Protein 6T2T (pdb70)

B-factor: mean 14.63, std 7.05, range [6.6, 61.46]

GO terms:
  GO:0004769 steroid Delta-isomerase activity (F, IDA)
  GO:0004364 glutathione transferase activity (F, IDA)
  GO:0006749 glutathione metabolic process (P, IDA)
  GO:0042632 cholesterol homeostasis (P, IMP)
  GO:0045456 ecdysteroid biosynthetic process (P, IMP)

Radius of gyration: 17.05 Å; Cα contacts (8 Å, |Δi|>4): 376; chains: 1; bounding box: 44×36×49 Å

Structure (mmCIF, N/CA/C/O backbone):
data_6T2T
#
_entry.id   6T2T
#
_cell.length_a   76.201
_cell.length_b   76.201
_cell.length_c   100.650
_cell.angle_alpha   90.000
_cell.angle_beta   90.000
_cell.angle_gamma   90.000
#
_symmetry.space_group_name_H-M   'P 42 21 2'
#
loop_
_entity.id
_entity.type
_entity.pdbx_description
1 polymer 'Glutathione S-transferase E14'
2 non-polymer GLUTATHIONE
3 non-polymer (4S)-2-METHYL-2,4-PENTANEDIOL
4 water water
#
loop_
_atom_site.group_PDB
_atom_site.id
_atom_site.type_symbol
_atom_site.label_atom_id
_atom_site.label_alt_id
_atom_site.label_comp_id
_atom_site.label_asym_id
_atom_site.label_entity_id
_atom_site.label_seq_id
_atom_site.pdbx_PDB_ins_code
_atom_site.Cartn_x
_atom_site.Cartn_y
_atom_site.Cartn_z
_atom_site.occupancy
_atom_site.B_iso_or_equiv
_atom_site.auth_seq_id
_atom_site.auth_comp_id
_atom_site.auth_asym_id
_atom_site.auth_atom_id
_atom_site.pdbx_PDB_model_num
ATOM 1 N N . PRO A 1 4 ? -20.650 7.098 6.364 1.00 29.63 4 PRO A N 1
ATOM 2 C CA . PRO A 1 4 ? -21.032 8.146 7.337 1.00 25.53 4 PRO A CA 1
ATOM 3 C C . PRO A 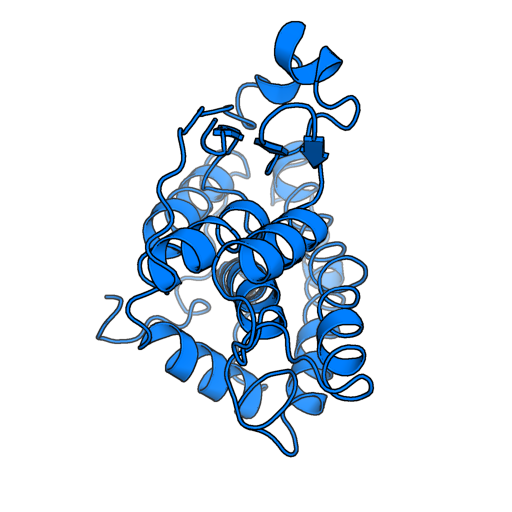1 4 ? -19.799 8.695 8.061 1.00 21.90 4 PRO A C 1
ATOM 4 O O . PRO A 1 4 ? -18.769 8.019 8.142 1.00 21.50 4 PRO A O 1
ATOM 8 N N . LYS A 1 5 ? -19.894 9.910 8.566 1.00 18.72 5 LYS A N 1
ATOM 9 C CA . LYS A 1 5 ? -18.680 10.541 9.129 1.00 17.70 5 LYS A CA 1
ATOM 10 C C . LYS A 1 5 ? -18.424 9.945 10.509 1.00 14.40 5 LYS A C 1
ATOM 11 O O . LYS A 1 5 ? -19.274 9.330 11.161 1.00 14.20 5 LYS A O 1
ATOM 17 N N . PRO A 1 6 ? -17.153 10.028 10.933 1.00 13.24 6 PRO A N 1
ATOM 18 C CA . PRO A 1 6 ? -16.786 9.426 12.214 1.00 12.67 6 PRO A CA 1
ATOM 19 C C . PRO A 1 6 ? -17.486 10.095 13.402 1.00 11.36 6 PRO A C 1
ATOM 20 O O . PRO A 1 6 ? -17.825 11.285 13.327 1.00 12.52 6 PRO A O 1
ATOM 24 N N . ILE A 1 7 ? -17.662 9.321 14.444 1.00 10.29 7 ILE A N 1
ATOM 25 C CA . ILE A 1 7 ? -18.230 9.756 15.749 1.00 10.13 7 ILE A CA 1
ATOM 26 C C . ILE A 1 7 ? -17.161 9.533 16.809 1.00 9.91 7 ILE A C 1
ATOM 27 O O . ILE A 1 7 ? -16.752 8.362 17.005 1.00 10.14 7 ILE A O 1
ATOM 32 N N . LEU A 1 8 ? -16.751 10.593 17.483 1.00 9.27 8 LEU A N 1
ATOM 33 C CA . LEU A 1 8 ? -15.760 10.486 18.576 1.00 8.99 8 LEU A CA 1
ATOM 34 C C . LEU A 1 8 ? -16.450 10.606 19.912 1.00 8.78 8 LEU A C 1
ATOM 35 O O . LEU A 1 8 ? -17.105 11.642 20.206 1.00 9.27 8 LEU A O 1
ATOM 40 N N . TYR A 1 9 ? -16.312 9.597 20.765 1.00 8.35 9 TYR A N 1
ATOM 41 C CA . TYR A 1 9 ? -16.726 9.577 22.160 1.00 8.82 9 TYR A CA 1
ATOM 42 C C . TYR A 1 9 ? -15.539 9.966 23.012 1.00 8.95 9 TYR A C 1
ATOM 43 O O . TYR A 1 9 ? -14.476 9.342 22.899 1.00 8.96 9 TYR A O 1
ATOM 52 N N A TYR A 1 10 ? -15.686 10.976 23.864 0.75 8.20 10 TYR A N 1
ATOM 53 N N B TYR A 1 10 ? -15.709 10.976 23.853 0.25 8.63 10 TYR A N 1
ATOM 54 C CA A TYR A 1 10 ? -14.513 11.667 24.435 0.75 8.62 10 TYR A CA 1
ATOM 55 C CA B TYR A 1 10 ? -14.522 11.485 24.564 0.25 8.83 10 TYR A CA 1
ATOM 56 C C A TYR A 1 10 ? -14.849 12.270 25.800 0.75 8.50 10 TYR A C 1
ATOM 57 C C B TYR A 1 10 ? -14.838 12.323 25.785 0.25 9.17 10 TYR A C 1
ATOM 58 O O A TYR A 1 10 ? -16.010 12.614 26.100 0.75 7.65 10 TYR A O 1
ATOM 59 O O B TYR A 1 10 ? -15.995 12.672 26.048 0.25 11.29 10 TYR A O 1
ATOM 76 N N . ASP A 1 11 ? -13.784 12.518 26.566 1.00 8.37 11 ASP A N 1
ATOM 77 C CA . ASP A 1 11 ? -13.731 13.460 27.696 1.00 8.50 11 ASP A CA 1
ATOM 78 C C . ASP A 1 11 ? -12.430 14.213 27.480 1.00 8.70 11 ASP A C 1
ATOM 79 O O . ASP A 1 11 ? -11.389 13.577 27.455 1.00 8.79 11 ASP A O 1
ATOM 84 N N . GLU A 1 12 ? -12.475 15.515 27.242 1.00 8.63 12 GLU A N 1
ATOM 85 C CA . GLU A 1 12 ? -11.263 16.262 26.856 1.00 8.71 12 GLU A CA 1
ATOM 86 C C . GLU A 1 12 ? -10.224 16.286 27.972 1.00 8.99 12 GLU A C 1
ATOM 87 O O . GLU A 1 12 ? -9.059 16.664 27.694 1.00 9.07 12 GLU A O 1
ATOM 93 N N . ARG A 1 13 ? -10.567 15.916 29.190 1.00 8.57 13 ARG A N 1
ATOM 94 C CA . ARG A 1 13 ? -9.525 15.821 30.221 1.00 8.43 13 ARG A CA 1
ATOM 95 C C . ARG A 1 13 ? -8.505 14.731 29.903 1.00 8.92 13 ARG A C 1
ATOM 96 O O . ARG A 1 13 ? -7.379 14.804 30.395 1.00 9.02 13 ARG A O 1
ATOM 104 N N . SER A 1 14 ? -8.898 13.716 29.157 1.00 7.83 14 SER A N 1
ATOM 105 C CA . SER A 1 14 ? -8.012 12.586 28.836 1.00 8.01 14 SER A CA 1
ATOM 106 C C . SER A 1 14 ? -6.921 12.968 27.845 1.00 8.30 14 SER A C 1
ATOM 107 O O . SER A 1 14 ? -7.241 13.482 26.765 1.00 8.69 14 SER A O 1
ATOM 110 N N . PRO A 1 15 ? -5.635 12.703 28.149 1.00 7.85 15 PRO A N 1
ATOM 111 C CA . PRO A 1 15 ? -4.610 13.022 27.161 1.00 8.50 15 PRO A CA 1
ATOM 112 C C . PRO A 1 15 ? -4.749 12.277 25.840 1.00 7.38 15 PRO A C 1
ATOM 113 O O . PRO A 1 15 ? -4.666 12.933 24.799 1.00 7.22 15 PRO A O 1
ATOM 117 N N . PRO A 1 16 ? -5.004 10.958 25.788 1.00 7.48 16 PRO A N 1
ATOM 118 C CA . PRO A 1 16 ? -5.171 10.329 24.473 1.00 8.04 16 PRO A CA 1
ATOM 119 C C . PRO A 1 16 ? -6.359 10.909 23.707 1.00 7.43 16 PRO A C 1
ATOM 120 O O . PRO A 1 16 ? -6.356 10.927 22.479 1.00 7.81 16 PRO A O 1
ATOM 124 N N . VAL A 1 17 ? -7.420 11.314 24.403 1.00 7.94 17 VAL A N 1
ATOM 125 C CA . VAL A 1 17 ? -8.496 12.051 23.701 1.00 7.81 17 VAL A CA 1
ATOM 126 C C . VAL A 1 17 ? -7.941 13.316 23.055 1.00 7.46 17 VAL A C 1
ATOM 127 O O . VAL A 1 17 ? -8.214 13.582 21.860 1.00 8.09 17 VAL A O 1
ATOM 131 N N . ARG A 1 18 ? -7.202 14.114 23.813 1.00 7.45 18 ARG A N 1
ATOM 132 C CA . ARG A 1 18 ? -6.632 15.367 23.289 1.00 7.77 18 ARG A CA 1
ATOM 133 C C . ARG A 1 18 ? -5.736 15.078 22.081 1.00 8.01 18 ARG A C 1
ATOM 134 O O . ARG A 1 18 ? -5.695 15.919 21.194 1.00 8.17 18 ARG A O 1
ATOM 142 N N A SER A 1 19 ? -5.037 13.949 22.019 0.75 7.66 19 SER A N 1
ATOM 143 N N B SER A 1 19 ? -5.024 13.949 22.025 0.25 8.60 19 SER A N 1
ATOM 144 C CA A SER A 1 19 ? -4.205 13.658 20.833 0.75 7.73 19 SER A CA 1
ATOM 145 C CA B SER A 1 19 ? -4.177 13.623 20.848 0.25 9.11 19 SER A CA 1
ATOM 146 C C A SER A 1 19 ? -5.129 13.581 19.614 0.75 7.75 19 SER A C 1
ATOM 147 C C B SER A 1 19 ? -5.083 13.535 19.614 0.25 8.61 19 SER A C 1
ATOM 148 O O A SER A 1 19 ? -4.770 14.070 18.510 0.75 8.03 19 SER A O 1
ATOM 149 O O B SER A 1 19 ? -4.704 14.069 18.541 0.25 8.65 19 SER A O 1
ATOM 154 N N . CYS A 1 20 ? -6.235 12.884 19.760 1.00 8.00 20 CYS A N 1
ATOM 155 C CA . CYS A 1 20 ? -7.204 12.777 18.662 1.00 7.99 20 CYS A CA 1
ATOM 156 C C . CYS A 1 20 ? -7.818 14.147 18.327 1.00 8.49 20 CYS A C 1
ATOM 157 O O . CYS A 1 20 ? -7.966 14.427 17.117 1.00 8.83 20 CYS A O 1
ATOM 160 N N . LEU A 1 21 ? -8.188 14.956 19.316 1.00 8.19 21 LEU A N 1
ATOM 161 C CA . LEU A 1 21 ? -8.703 16.315 19.025 1.00 8.62 21 LEU A CA 1
ATOM 162 C C . LEU A 1 21 ? -7.646 17.078 18.259 1.00 8.62 21 LEU A C 1
ATOM 163 O O . LEU A 1 21 ? -8.016 17.862 17.325 1.00 9.80 21 LEU A O 1
ATOM 168 N N . MET A 1 22 ? -6.374 16.972 18.622 1.00 8.97 22 MET A N 1
ATOM 169 C CA . MET A 1 22 ? -5.321 17.703 17.877 1.00 9.01 22 MET A CA 1
ATOM 170 C C . MET A 1 22 ? -5.264 17.222 16.437 1.00 9.08 22 MET A C 1
ATOM 171 O O . MET A 1 22 ? -5.134 18.093 15.532 1.00 9.83 22 MET A O 1
ATOM 176 N N . LEU A 1 23 ? -5.342 15.928 16.176 1.00 9.27 23 LEU A N 1
ATOM 177 C CA . LEU A 1 23 ? -5.301 15.447 14.783 1.00 9.55 23 LEU A CA 1
ATOM 178 C C . LEU A 1 23 ? -6.509 15.942 14.006 1.00 10.14 23 LEU A C 1
ATOM 179 O O . LEU A 1 23 ? -6.365 16.322 12.836 1.00 11.37 23 LEU A O 1
ATOM 184 N N . ILE A 1 24 ? -7.670 15.854 14.616 1.00 9.60 24 ILE A N 1
ATOM 185 C CA . ILE A 1 24 ? -8.930 16.317 13.965 1.00 9.93 24 ILE A CA 1
ATOM 186 C C . ILE A 1 24 ? -8.788 17.797 13.589 1.00 10.91 24 ILE A C 1
ATOM 187 O O . ILE A 1 24 ? -9.207 18.175 12.476 1.00 11.63 24 ILE A O 1
ATOM 192 N N . LYS A 1 25 ? -8.246 18.626 14.455 1.00 10.50 25 LYS A N 1
ATOM 193 C CA . LYS A 1 25 ? -8.062 20.051 14.125 1.00 11.30 25 LYS A CA 1
ATOM 194 C C . LYS A 1 25 ? -7.025 20.161 13.034 1.00 12.31 25 LYS A C 1
ATOM 195 O O . LYS A 1 25 ? -7.229 20.910 12.037 1.00 13.67 25 LYS A O 1
ATOM 201 N N . LEU A 1 26 ? -5.886 19.507 13.157 1.00 11.55 26 LEU A N 1
ATOM 202 C CA . LEU A 1 26 ? -4.773 19.638 12.184 1.00 11.54 26 LEU A CA 1
ATOM 203 C C . LEU A 1 26 ? -5.245 19.278 10.783 1.00 12.39 26 LEU A C 1
ATOM 204 O O . LEU A 1 26 ? -4.829 20.007 9.816 1.00 14.64 26 LEU A O 1
ATOM 209 N N . LEU A 1 27 ? -6.017 18.223 10.612 1.00 11.86 27 LEU A N 1
ATOM 210 C CA . LEU A 1 27 ? -6.453 17.723 9.300 1.00 12.33 27 LEU A CA 1
ATOM 211 C C . LEU A 1 27 ? -7.837 18.283 8.938 1.00 13.12 27 LEU A C 1
ATOM 212 O O . LEU A 1 27 ? -8.352 17.901 7.880 1.00 14.45 27 LEU A O 1
ATOM 217 N N . ASP A 1 28 ? -8.431 19.108 9.772 1.00 13.12 28 ASP A N 1
ATOM 218 C CA . ASP A 1 28 ? -9.760 19.711 9.539 1.00 14.39 28 ASP A CA 1
ATOM 219 C C . ASP A 1 28 ? -10.756 18.606 9.227 1.00 14.45 28 ASP A C 1
ATOM 220 O O . ASP A 1 28 ? -11.550 18.681 8.251 1.00 16.31 28 ASP A O 1
ATOM 225 N N . ILE A 1 29 ? -10.794 17.563 10.050 1.00 12.90 29 ILE A N 1
ATOM 226 C CA . ILE A 1 29 ? -11.704 16.416 9.825 1.00 13.08 29 ILE A CA 1
ATOM 227 C C . ILE A 1 29 ? -13.081 16.744 10.402 1.00 13.18 29 ILE A C 1
ATOM 228 O O . ILE A 1 29 ? -13.151 17.254 11.527 1.00 13.40 29 ILE A O 1
ATOM 233 N N . ASP A 1 30 ? -14.128 16.421 9.678 1.00 13.31 30 ASP A N 1
ATOM 234 C CA . ASP A 1 30 ? -15.525 16.597 10.114 1.00 14.09 30 ASP A CA 1
ATOM 235 C C . ASP A 1 30 ? -15.948 15.351 10.881 1.00 13.21 30 ASP A C 1
ATOM 236 O O . ASP A 1 30 ? -16.092 14.287 10.310 1.00 13.92 30 ASP A O 1
ATOM 241 N N A VAL A 1 31 ? -16.037 15.482 12.197 0.50 12.86 31 VAL A N 1
ATOM 242 N N B VAL A 1 31 ? -16.092 15.496 12.207 0.50 13.36 31 VAL A N 1
ATOM 243 C CA A VAL A 1 31 ? -16.494 14.350 13.033 0.50 12.71 31 VAL A CA 1
ATOM 244 C CA B VAL A 1 31 ? -16.339 14.377 13.165 0.50 13.46 31 VAL A CA 1
ATOM 245 C C A VAL A 1 31 ? -17.708 14.820 13.826 0.50 12.27 31 VAL A C 1
ATOM 246 C C B VAL A 1 31 ? -17.496 14.740 14.105 0.50 13.15 31 VAL A C 1
ATOM 247 O O A VAL A 1 31 ? -17.923 16.029 13.972 0.50 12.19 31 VAL A O 1
ATOM 248 O O B VAL A 1 31 ? -17.388 15.799 14.775 0.50 13.93 31 VAL A O 1
ATOM 255 N N . GLU A 1 32 ? -18.484 13.852 14.243 1.00 11.49 32 GLU A N 1
ATOM 256 C CA . GLU A 1 32 ? -19.514 14.037 15.291 1.00 11.80 32 GLU A CA 1
ATOM 257 C C . GLU A 1 32 ? -18.860 13.869 16.656 1.00 11.20 32 GLU A C 1
ATOM 258 O O . GLU A 1 32 ? -17.853 13.117 16.767 1.00 12.40 32 GLU A O 1
ATOM 264 N N . LEU A 1 33 ? -19.433 14.429 17.695 1.00 10.85 33 LEU A N 1
ATOM 265 C CA . LEU A 1 33 ? -18.882 14.392 19.045 1.00 10.62 33 LEU A CA 1
ATOM 266 C C . LEU A 1 33 ? -19.900 13.881 20.039 1.00 11.30 33 LEU A C 1
ATOM 267 O O . LEU A 1 33 ? -21.094 14.234 19.946 1.00 11.67 33 LEU A O 1
ATOM 272 N N . ARG A 1 34 ? -19.452 13.096 21.000 1.00 9.58 34 ARG A N 1
ATOM 273 C CA . ARG A 1 34 ? -20.263 12.630 22.123 1.00 9.47 34 ARG A CA 1
ATOM 274 C C . ARG A 1 34 ? -19.450 12.755 23.392 1.00 9.80 34 ARG A C 1
ATOM 275 O O . ARG A 1 34 ? -18.358 12.133 23.466 1.00 10.91 34 ARG A O 1
ATOM 283 N N . PHE A 1 35 ? -19.931 13.474 24.392 1.00 8.98 35 PHE A N 1
ATOM 284 C CA . PHE A 1 35 ? -19.220 13.683 25.657 1.00 9.47 35 PHE A CA 1
ATOM 285 C C . PHE A 1 35 ? -19.594 12.607 26.643 1.00 9.02 35 PHE A C 1
ATOM 286 O O . PHE A 1 35 ? -20.782 12.428 26.964 1.00 10.56 35 PHE A O 1
ATOM 294 N N . VAL A 1 36 ? -18.601 11.815 27.075 1.00 9.79 36 VAL A N 1
ATOM 295 C CA . VAL A 1 36 ? -18.733 10.756 28.099 1.00 9.45 36 VAL A CA 1
ATOM 296 C C . VAL A 1 36 ? -17.950 11.265 29.308 1.00 9.72 36 VAL A C 1
ATOM 297 O O . VAL A 1 36 ? -16.721 11.308 29.271 1.00 10.35 36 VAL A O 1
ATOM 301 N N . ASN A 1 37 ? -18.625 11.665 30.393 1.00 9.71 37 ASN A N 1
ATOM 302 C CA . ASN A 1 37 ? -17.975 12.297 31.555 1.00 9.68 37 ASN A CA 1
ATOM 303 C C . ASN A 1 37 ? -17.383 11.195 32.438 1.00 10.07 37 ASN A C 1
ATOM 304 O O . ASN A 1 37 ? -18.149 10.506 33.173 1.00 10.83 37 ASN A O 1
ATOM 309 N N . LEU A 1 38 ? -16.073 10.982 32.370 1.00 10.13 38 LEU A N 1
ATOM 310 C CA . LEU A 1 38 ? -15.414 9.891 33.121 1.00 11.18 38 LEU A CA 1
ATOM 311 C C . LEU A 1 38 ? -15.501 10.115 34.622 1.00 12.33 38 LEU A C 1
ATOM 312 O O . LEU A 1 38 ? -15.514 9.110 35.351 1.00 14.06 38 LEU A O 1
ATOM 317 N N . PHE A 1 39 ? -15.460 11.354 35.067 1.00 12.71 39 PHE A N 1
ATOM 318 C CA . PHE A 1 39 ? -15.468 11.623 36.531 1.00 14.48 39 PHE A CA 1
ATOM 319 C C . PHE A 1 39 ? -16.886 11.431 37.069 1.00 15.64 39 PHE A C 1
ATOM 320 O O . PHE A 1 39 ? -16.998 11.412 38.315 1.00 20.75 39 PHE A O 1
ATOM 328 N N . LYS A 1 40 ? -17.897 11.205 36.239 1.00 13.96 40 LYS A N 1
ATOM 329 C CA A LYS A 1 40 ? -19.257 10.817 36.705 0.50 14.97 40 LYS A CA 1
ATOM 330 C CA B LYS A 1 40 ? -19.255 10.816 36.706 0.50 15.19 40 LYS A CA 1
ATOM 331 C C . LYS A 1 40 ? -19.570 9.373 36.325 1.00 15.03 40 LYS A C 1
ATOM 332 O O . LYS A 1 40 ? -20.728 8.977 36.426 1.00 16.63 40 LYS A O 1
ATOM 343 N N . GLY A 1 41 ? -18.584 8.597 35.872 1.00 13.27 41 GLY A N 1
ATOM 344 C CA . GLY A 1 41 ? -18.829 7.174 35.633 1.00 13.68 41 GLY A CA 1
ATOM 345 C C . GLY A 1 41 ? -19.653 6.902 34.395 1.00 12.30 41 GLY A C 1
ATOM 346 O O . GLY A 1 41 ? -20.179 5.824 34.247 1.00 13.19 41 GLY A O 1
ATOM 347 N N . GLU A 1 42 ? -19.749 7.840 33.446 1.00 11.84 42 GLU A N 1
ATOM 348 C CA . GLU A 1 42 ? -20.621 7.685 32.267 1.00 11.38 42 GLU A CA 1
ATOM 349 C C . GLU A 1 42 ? -20.067 6.671 31.266 1.00 11.08 42 GLU A C 1
ATOM 350 O O . GLU A 1 42 ? -20.793 6.216 30.360 1.00 12.50 42 GLU A O 1
ATOM 356 N N . GLN A 1 43 ? -18.801 6.298 31.442 1.00 11.11 43 GLN A N 1
ATOM 357 C CA . GLN A 1 43 ? -18.195 5.235 30.595 1.00 10.95 43 GLN A CA 1
ATOM 358 C C . GLN A 1 43 ? -18.789 3.860 30.934 1.00 11.85 43 GLN A C 1
ATOM 359 O O . GLN A 1 43 ? -18.534 2.913 30.167 1.00 12.95 43 GLN A O 1
ATOM 365 N N . PHE A 1 44 ? -19.547 3.749 32.030 1.00 12.70 44 PHE A N 1
ATOM 366 C CA . PHE A 1 44 ? -20.228 2.490 32.430 1.00 14.79 44 P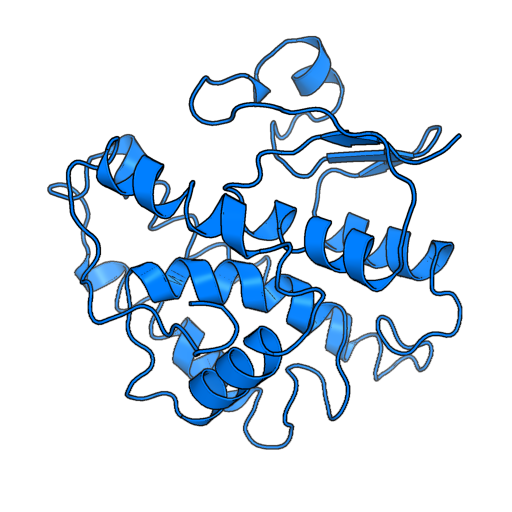HE A CA 1
ATOM 367 C C . PHE A 1 44 ? -21.680 2.502 31.960 1.00 16.49 44 PHE A C 1
ATOM 368 O O . PHE A 1 44 ? -22.376 1.482 32.240 1.00 19.85 44 PHE A O 1
ATOM 376 N N . GLN A 1 45 ? -22.161 3.557 31.311 1.00 17.08 45 GLN A N 1
ATOM 377 C CA . GLN A 1 45 ? -23.560 3.608 30.786 1.00 19.31 45 GLN A CA 1
ATOM 378 C C . GLN A 1 45 ? -23.724 2.417 29.843 1.00 21.02 45 GLN A C 1
ATOM 379 O O . GLN A 1 45 ? -22.791 2.100 29.082 1.00 18.39 45 GLN A O 1
ATOM 385 N N . LYS A 1 46 ? -24.862 1.729 29.877 1.00 21.25 46 LYS A N 1
ATOM 386 C CA . LYS A 1 46 ? -24.979 0.409 29.204 1.00 22.31 46 LYS A CA 1
ATOM 387 C C . LYS A 1 46 ? -24.650 0.482 27.709 1.00 17.36 46 LYS A C 1
ATOM 388 O O . LYS A 1 46 ? -24.021 -0.462 27.202 1.00 17.91 46 LYS A O 1
ATOM 394 N N . ASP A 1 47 ? -25.089 1.498 26.966 1.00 16.97 47 ASP A N 1
ATOM 395 C CA . ASP A 1 47 ? -24.845 1.581 25.517 1.00 16.85 47 ASP A CA 1
ATOM 396 C C . ASP A 1 47 ? -23.336 1.812 25.271 1.00 16.34 47 ASP A C 1
ATOM 397 O O . ASP A 1 47 ? -22.801 1.229 24.359 1.00 15.80 47 ASP A O 1
ATOM 402 N N . PHE A 1 48 ? -22.687 2.631 26.087 1.00 15.85 48 PHE A N 1
ATOM 403 C CA . PHE A 1 48 ? -21.250 2.901 25.831 1.00 14.68 48 PHE A CA 1
ATOM 404 C C . PHE A 1 48 ? -20.439 1.639 26.160 1.00 14.46 48 PHE A C 1
ATOM 405 O O . PHE A 1 48 ? -19.551 1.282 25.409 1.00 14.47 48 PHE A O 1
ATOM 413 N N . LEU A 1 49 ? -20.797 0.978 27.233 1.00 15.21 49 LEU A N 1
ATOM 414 C CA . LEU A 1 49 ? -20.086 -0.250 27.650 1.00 15.89 49 LEU A CA 1
ATOM 415 C C . LEU A 1 49 ? -20.291 -1.349 26.616 1.00 16.49 49 LEU A C 1
ATOM 416 O O . LEU A 1 49 ? -19.361 -2.125 26.357 1.00 16.94 49 LEU A O 1
ATOM 421 N N . ALA A 1 50 ? -21.462 -1.4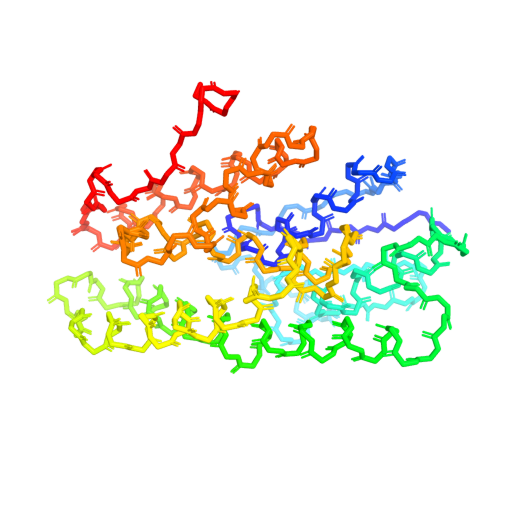33 25.976 1.00 16.10 50 ALA A N 1
ATOM 422 C CA . ALA A 1 50 ? -21.696 -2.427 24.914 1.00 16.73 50 ALA A CA 1
ATOM 423 C C . ALA A 1 50 ? -20.838 -2.088 23.708 1.00 16.46 50 ALA A C 1
ATOM 424 O O . ALA A 1 50 ? -20.313 -2.984 23.038 1.00 19.99 50 ALA A O 1
ATOM 426 N N . LEU A 1 51 ? -20.626 -0.811 23.428 1.00 15.00 51 LEU A N 1
ATOM 427 C CA . LEU A 1 51 ? -19.798 -0.345 22.324 1.00 14.81 51 LEU A CA 1
ATOM 428 C C . LEU A 1 51 ? -18.308 -0.652 22.588 1.00 12.99 51 LEU A C 1
ATOM 429 O O . LEU A 1 51 ? -17.601 -1.080 21.673 1.00 15.40 51 LEU A O 1
ATOM 434 N N . ASN A 1 52 ? -17.864 -0.291 23.777 1.00 12.34 52 ASN A N 1
ATOM 435 C CA . ASN A 1 52 ? -16.457 -0.399 24.209 1.00 11.52 52 ASN A CA 1
ATOM 436 C C . ASN A 1 52 ? -16.386 -1.055 25.566 1.00 10.79 52 ASN A C 1
ATOM 437 O O . ASN A 1 52 ? -16.490 -0.392 26.588 1.00 10.50 52 ASN A O 1
ATOM 442 N N . PRO A 1 53 ? -16.192 -2.398 25.585 1.00 11.90 53 PRO A N 1
ATOM 443 C CA . PRO A 1 53 ? -16.110 -3.094 26.859 1.00 12.46 53 PRO A CA 1
ATOM 444 C C . PRO A 1 53 ? -14.978 -2.668 27.796 1.00 11.11 53 PRO A C 1
ATOM 445 O O . PRO A 1 53 ? -15.024 -2.896 28.986 1.00 11.28 53 PRO A O 1
ATOM 449 N N . GLN A 1 54 ? -13.975 -1.997 27.226 1.00 10.46 54 GLN A N 1
ATOM 450 C CA . GLN A 1 54 ? -12.875 -1.426 28.033 1.00 9.82 54 GLN A CA 1
ATOM 451 C C . GLN A 1 54 ? -13.287 -0.103 28.706 1.00 9.97 54 GLN A C 1
ATOM 452 O O . GLN A 1 54 ? -12.500 0.434 29.470 1.00 10.42 54 GLN A O 1
ATOM 458 N N . HIS A 1 55 ? -14.487 0.406 28.417 1.00 9.38 55 HIS A N 1
ATOM 459 C CA . HIS A 1 55 ? -15.016 1.622 29.129 1.00 10.50 55 HIS A CA 1
ATOM 460 C C . HIS A 1 55 ? -13.989 2.751 29.129 1.00 9.11 55 HIS A C 1
ATOM 461 O O . HIS A 1 55 ? -13.722 3.354 30.148 1.00 9.95 55 HIS A O 1
ATOM 468 N N . SER A 1 56 ? -13.465 3.036 27.944 1.00 9.14 56 SER A N 1
ATOM 469 C CA . SER A 1 56 ? -12.361 3.997 27.782 1.00 9.34 56 SER A CA 1
ATOM 470 C C . SER A 1 56 ? -12.681 5.020 26.698 1.00 8.21 56 SER A C 1
ATOM 471 O O . SER A 1 56 ? -13.373 4.718 25.710 1.00 8.85 56 SER A O 1
ATOM 474 N N . VAL A 1 57 ? -12.075 6.188 26.872 1.00 8.12 57 VAL A N 1
ATOM 475 C CA . VAL A 1 57 ? -12.047 7.216 25.814 1.00 8.25 57 VAL A CA 1
ATOM 476 C C . VAL A 1 57 ? -10.604 7.503 25.455 1.00 7.92 57 VAL A C 1
ATOM 477 O O . VAL A 1 57 ? -9.720 7.453 26.298 1.00 8.65 57 VAL A O 1
ATOM 481 N N . PRO A 1 58 ? -10.330 7.814 24.191 1.00 7.73 58 PRO A N 1
ATOM 482 C CA . PRO A 1 58 ? -11.321 7.971 23.114 1.00 8.08 58 PRO A CA 1
ATOM 483 C C . PRO A 1 58 ? -11.828 6.663 22.532 1.00 7.79 58 PRO A C 1
ATOM 484 O O . PRO A 1 58 ? -11.108 5.655 22.448 1.00 8.34 58 PRO A O 1
ATOM 488 N N . THR A 1 59 ? -13.068 6.700 22.038 1.00 8.14 59 THR A N 1
ATOM 489 C CA . THR A 1 59 ? -13.659 5.637 21.202 1.00 8.67 59 THR A CA 1
ATOM 490 C C . THR A 1 59 ? -14.144 6.291 19.927 1.00 9.23 59 THR A C 1
ATOM 491 O O . THR A 1 59 ? -14.725 7.397 19.979 1.00 9.88 59 THR A O 1
ATOM 495 N N . LEU A 1 60 ? -13.923 5.660 18.790 1.00 8.67 60 LEU A N 1
ATOM 496 C CA . LEU A 1 60 ? -14.362 6.190 17.491 1.00 9.10 60 LEU A CA 1
ATOM 497 C C . LEU A 1 60 ? -15.262 5.167 16.832 1.00 9.91 60 LEU A C 1
ATOM 498 O O . LEU A 1 60 ? -14.875 3.994 16.731 1.00 10.47 60 LEU A O 1
ATOM 503 N N . VAL A 1 61 ? -16.409 5.617 16.333 1.00 9.75 61 VAL A N 1
ATOM 504 C CA . VAL A 1 61 ? -17.273 4.772 15.476 1.00 11.18 61 VAL A CA 1
ATOM 505 C C . VAL A 1 61 ? -17.180 5.384 14.110 1.00 11.60 61 VAL A C 1
ATOM 506 O O . VAL A 1 61 ? -17.446 6.585 13.938 1.00 13.08 61 VAL A O 1
ATOM 510 N N . HIS A 1 62 ? -16.821 4.599 13.128 1.00 11.84 62 HIS A N 1
ATOM 511 C CA . HIS A 1 62 ? -16.722 5.111 11.748 1.00 12.45 62 HIS A CA 1
ATOM 512 C C . HIS A 1 62 ? -17.380 4.066 10.861 1.00 14.31 62 HIS A C 1
ATOM 513 O O . HIS A 1 62 ? -16.736 3.092 10.505 1.00 14.53 62 HIS A O 1
ATOM 520 N N . GLY A 1 63 ? -18.670 4.279 10.554 1.00 15.44 63 GLY A N 1
ATOM 521 C CA . GLY A 1 63 ? -19.462 3.205 9.923 1.00 16.38 63 GLY A CA 1
ATOM 522 C C . GLY A 1 63 ? -19.537 2.013 10.835 1.00 15.57 63 GLY A C 1
ATOM 523 O O . GLY A 1 63 ? -19.894 2.181 12.006 1.00 17.82 63 GLY A O 1
ATOM 524 N N . ASP A 1 64 ? -19.170 0.817 10.353 1.00 17.84 64 ASP A N 1
ATOM 525 C CA . ASP A 1 64 ? -19.181 -0.409 11.168 1.00 18.22 64 ASP A CA 1
ATOM 526 C C . ASP A 1 64 ? -17.894 -0.564 11.995 1.00 15.67 64 ASP A C 1
ATOM 527 O O . ASP A 1 64 ? -17.880 -1.427 12.854 1.00 17.55 64 ASP A O 1
ATOM 532 N N . LEU A 1 65 ? -16.888 0.279 11.739 1.00 14.27 65 LEU A N 1
ATOM 533 C CA . LEU A 1 65 ? -15.591 0.161 12.466 1.00 13.52 65 LEU A CA 1
ATOM 534 C C . LEU A 1 65 ? -15.669 0.835 13.837 1.00 10.97 65 LEU A C 1
ATOM 535 O O . LEU A 1 65 ? -16.012 2.029 13.899 1.00 13.27 65 LEU A O 1
ATOM 540 N N . VAL A 1 66 ? -15.373 0.110 14.884 1.00 11.02 66 VAL A N 1
ATOM 541 C CA . VAL A 1 66 ? -15.344 0.646 16.263 1.00 11.73 66 VAL A CA 1
ATOM 542 C C . VAL A 1 66 ? -13.913 0.537 16.792 1.00 10.82 66 VAL A C 1
ATOM 543 O O . VAL A 1 66 ? -13.408 -0.589 16.991 1.00 12.59 66 VAL A O 1
ATOM 547 N N . LEU A 1 67 ? -13.265 1.670 17.002 1.00 9.71 67 LEU A N 1
ATOM 548 C CA . LEU A 1 67 ? -11.881 1.740 17.552 1.00 9.26 67 LEU A CA 1
ATOM 549 C C . LEU A 1 67 ? -11.929 2.210 18.980 1.00 9.10 67 LEU A C 1
ATOM 550 O O . LEU A 1 67 ? -12.675 3.171 19.301 1.00 9.29 67 LEU A O 1
ATOM 555 N N . THR A 1 68 ? -11.159 1.550 19.824 1.00 8.37 68 THR A N 1
ATOM 556 C CA . THR A 1 68 ? -11.215 1.738 21.271 1.00 8.33 68 THR A CA 1
ATOM 557 C C . THR A 1 68 ? -9.825 2.056 21.804 1.00 8.77 68 THR A C 1
ATOM 558 O O . THR A 1 68 ? -9.556 1.781 22.975 1.00 9.11 68 THR A O 1
ATOM 562 N N . ASP A 1 69 ? -9.001 2.697 21.010 1.00 7.90 69 ASP A N 1
ATOM 563 C CA . ASP A 1 69 ? -7.633 3.063 21.437 1.00 7.50 69 ASP A CA 1
ATOM 564 C C . ASP A 1 69 ? -7.197 4.249 20.588 1.00 7.01 69 ASP A C 1
ATOM 565 O O . ASP A 1 69 ? -7.262 4.183 19.348 1.00 7.92 69 ASP A O 1
ATOM 570 N N . SER A 1 70 ? -6.717 5.305 21.237 1.00 7.57 70 SER A N 1
ATOM 571 C CA . SER A 1 70 ? -6.272 6.546 20.557 1.00 7.47 70 SER A CA 1
ATOM 572 C C . SER A 1 70 ? -5.271 6.236 19.464 1.00 7.22 70 SER A C 1
ATOM 573 O O . SER A 1 70 ? -5.212 6.973 18.467 1.00 7.73 70 SER A O 1
ATOM 576 N N . HIS A 1 71 ? -4.398 5.267 19.663 1.00 7.71 71 HIS A N 1
ATOM 577 C CA . HIS A 1 71 ? -3.298 5.043 18.683 1.00 7.99 71 HIS A CA 1
ATOM 578 C C . HIS A 1 71 ? -3.851 4.458 17.391 1.00 8.20 71 HIS A C 1
ATOM 579 O O . HIS A 1 71 ? -3.382 4.827 16.304 1.00 8.94 71 HIS A O 1
ATOM 586 N N . ALA A 1 72 ? -4.846 3.579 17.499 1.00 8.25 72 ALA A N 1
ATOM 587 C CA . ALA A 1 72 ? -5.577 3.062 16.315 1.00 8.18 72 ALA A CA 1
ATOM 588 C C . ALA A 1 72 ? -6.356 4.195 15.686 1.00 8.12 72 ALA A C 1
ATOM 589 O O . ALA A 1 72 ? -6.418 4.283 14.442 1.00 8.44 72 ALA A O 1
ATOM 591 N N . ILE A 1 73 ? -6.973 5.070 16.482 1.00 7.44 73 ILE A N 1
ATOM 592 C CA . ILE A 1 73 ? -7.766 6.209 15.939 1.00 8.07 73 ILE A CA 1
ATOM 593 C C . ILE A 1 73 ? -6.854 7.146 15.174 1.00 8.28 73 ILE A C 1
ATOM 594 O O . ILE A 1 73 ? -7.207 7.581 14.070 1.00 8.73 73 ILE A O 1
ATOM 599 N N . LEU A 1 74 ? -5.701 7.473 15.720 1.00 7.97 74 LEU A N 1
ATOM 600 C CA . LEU A 1 74 ? -4.758 8.378 15.039 1.00 8.19 74 LEU A CA 1
ATOM 601 C C . LEU A 1 74 ? -4.340 7.765 13.703 1.00 8.24 74 LEU A C 1
ATOM 602 O O . LEU A 1 74 ? -4.331 8.467 12.674 1.00 8.57 74 LEU A O 1
ATOM 607 N N . ILE A 1 75 ? -3.971 6.497 13.706 1.00 8.48 75 ILE A N 1
ATOM 608 C CA . ILE A 1 75 ? -3.545 5.823 12.449 1.00 8.21 75 ILE A CA 1
ATOM 609 C C . ILE A 1 75 ? -4.699 5.771 11.447 1.00 8.89 75 ILE A C 1
ATOM 610 O O . ILE A 1 75 ? -4.505 6.106 10.256 1.00 9.48 75 ILE A O 1
ATOM 615 N N . HIS A 1 76 ? -5.866 5.375 11.878 1.00 8.67 76 HIS A N 1
ATOM 616 C CA . HIS A 1 76 ? -7.025 5.255 10.972 1.00 8.84 76 HIS A CA 1
ATOM 617 C C . HIS A 1 76 ? -7.330 6.609 10.352 1.00 9.99 76 HIS A C 1
ATOM 618 O O . HIS A 1 76 ? -7.552 6.721 9.106 1.00 10.64 76 HIS A O 1
ATOM 625 N N . LEU A 1 77 ? -7.401 7.647 11.172 1.00 9.51 77 LEU A N 1
ATOM 626 C CA . LEU A 1 77 ? -7.754 8.974 10.661 1.00 9.92 77 LEU A CA 1
ATOM 627 C C . LEU A 1 77 ? -6.649 9.475 9.732 1.00 10.81 77 LEU A C 1
ATOM 628 O O . LEU A 1 77 ? -6.963 10.125 8.710 1.00 10.90 77 LEU A O 1
ATOM 633 N N . ALA A 1 78 ? -5.383 9.246 10.020 1.00 10.08 78 ALA A N 1
ATOM 634 C CA . ALA A 1 78 ? -4.310 9.671 9.107 1.00 10.40 78 ALA A CA 1
ATOM 635 C C . ALA A 1 78 ? -4.448 8.910 7.788 1.00 11.05 78 ALA A C 1
ATOM 636 O O . ALA A 1 78 ? -4.277 9.533 6.698 1.00 11.64 78 ALA A O 1
ATOM 638 N N . GLU A 1 79 ? -4.727 7.616 7.829 1.00 11.15 79 GLU A N 1
ATOM 639 C CA . GLU A 1 79 ? -4.830 6.831 6.573 1.00 12.16 79 GLU A CA 1
ATOM 640 C C . GLU A 1 79 ? -6.018 7.300 5.757 1.00 14.09 79 GLU A C 1
ATOM 641 O O . GLU A 1 79 ? -5.911 7.297 4.487 1.00 15.05 79 GLU A O 1
ATOM 647 N N . LYS A 1 80 ? -7.127 7.689 6.365 1.00 12.55 80 LYS A N 1
ATOM 648 C CA . LYS A 1 80 ? -8.363 8.058 5.616 1.00 15.31 80 LYS A CA 1
ATOM 649 C C . LYS A 1 80 ? -8.358 9.530 5.253 1.00 16.49 80 LYS A C 1
ATOM 650 O O . LYS A 1 80 ? -9.022 9.865 4.236 1.00 18.66 80 LYS A O 1
ATOM 656 N N . PHE A 1 81 ? -7.734 10.413 6.009 1.00 14.58 81 PHE A N 1
ATOM 657 C CA . PHE A 1 81 ? -7.894 11.874 5.821 1.00 15.33 81 PHE A CA 1
ATOM 658 C C . PHE A 1 81 ? -6.574 12.568 5.524 1.00 16.45 81 PHE A C 1
ATOM 659 O O . PHE A 1 81 ? -6.543 13.814 5.330 1.00 18.75 81 PHE A O 1
ATOM 667 N N . ASP A 1 82 ? -5.474 11.815 5.545 1.00 15.63 82 ASP A N 1
ATOM 668 C CA . ASP A 1 82 ? -4.165 12.370 5.151 1.00 16.80 82 ASP A CA 1
ATOM 669 C C . ASP A 1 82 ? -3.378 11.353 4.327 1.00 17.16 82 ASP A C 1
ATOM 670 O O . ASP A 1 82 ? -2.173 11.213 4.550 1.00 15.79 82 ASP A O 1
ATOM 675 N N . GLU A 1 83 ? -4.049 10.643 3.426 1.00 19.00 83 GLU A N 1
ATOM 676 C CA . GLU A 1 83 ? -3.372 9.635 2.575 1.00 20.47 83 GLU A CA 1
ATOM 677 C C . GLU A 1 83 ? -2.164 10.278 1.869 1.00 19.68 83 GLU A C 1
ATOM 678 O O . GLU A 1 83 ? -2.294 11.394 1.352 1.00 19.76 83 GLU A O 1
ATOM 684 N N . GLY A 1 84 ? -0.993 9.626 1.896 1.00 20.53 84 GLY A N 1
ATOM 685 C CA . GLY A 1 84 ? 0.229 10.166 1.274 1.00 20.74 84 GLY A CA 1
ATOM 686 C C . GLY A 1 84 ? 0.894 11.278 2.080 1.00 19.82 84 GLY A C 1
ATOM 687 O O . GLY A 1 84 ? 1.888 11.825 1.639 1.00 21.22 84 GLY A O 1
ATOM 688 N N . GLY A 1 85 ? 0.390 11.599 3.275 1.00 17.95 85 GLY A N 1
ATOM 689 C CA . GLY A 1 85 ? 0.971 12.664 4.087 1.00 16.67 85 GLY A CA 1
ATOM 690 C C . GLY A 1 85 ? 2.204 12.190 4.861 1.00 14.28 85 GLY A C 1
ATOM 691 O O . GLY A 1 85 ? 2.630 11.036 4.787 1.00 16.35 85 GLY A O 1
ATOM 692 N N . SER A 1 86 ? 2.750 13.106 5.623 1.00 14.68 86 SER A N 1
ATOM 693 C CA . SER A 1 86 ? 3.989 12.876 6.390 1.00 15.63 86 SER A CA 1
ATOM 694 C C . SER A 1 86 ? 3.702 12.537 7.855 1.00 13.03 86 SER A C 1
ATOM 695 O O . SER A 1 86 ? 4.630 12.174 8.551 1.00 13.62 86 SER A O 1
ATOM 698 N N . LEU A 1 87 ? 2.473 12.676 8.326 1.00 12.41 87 LEU A N 1
ATOM 699 C CA . LEU A 1 87 ? 2.188 12.359 9.766 1.00 12.05 87 LEU A CA 1
ATOM 700 C C . LEU A 1 87 ? 2.298 10.871 10.026 1.00 12.44 87 LEU A C 1
ATOM 701 O O . LEU A 1 87 ? 2.681 10.472 11.140 1.00 11.65 87 LEU A O 1
ATOM 706 N N . TRP A 1 88 ? 1.958 10.065 9.039 1.00 11.54 88 TRP A N 1
ATOM 707 C CA . TRP A 1 88 ? 1.964 8.595 9.101 1.00 12.16 88 TRP A CA 1
ATOM 708 C C . TRP A 1 88 ? 2.644 8.146 7.822 1.00 12.53 88 TRP A C 1
ATOM 709 O O . TRP A 1 88 ? 1.980 7.799 6.845 1.00 13.61 88 TRP A O 1
ATOM 720 N N . PRO A 1 89 ? 3.981 8.194 7.781 1.00 13.89 89 PRO A N 1
ATOM 721 C CA . PRO A 1 89 ? 4.699 8.140 6.506 1.00 15.81 89 PRO A CA 1
ATOM 722 C C . PRO A 1 89 ? 4.537 6.795 5.820 1.00 15.53 89 PRO A C 1
ATOM 723 O O . PRO A 1 89 ? 4.383 5.753 6.444 1.00 15.40 89 PRO A O 1
ATOM 727 N N . GLN A 1 90 ? 4.564 6.809 4.491 1.00 15.61 90 GLN A N 1
ATOM 728 C CA . GLN A 1 90 ? 4.388 5.585 3.688 1.00 16.75 90 GLN A CA 1
ATOM 729 C C . GLN A 1 90 ? 5.670 4.751 3.709 1.00 14.38 90 GLN A C 1
ATOM 730 O O . GLN A 1 90 ? 5.558 3.552 3.621 1.00 17.62 90 GLN A O 1
ATOM 736 N N . GLU A 1 91 ? 6.826 5.363 3.820 1.00 14.07 91 GLU A N 1
ATOM 737 C CA . GLU A 1 91 ? 8.095 4.595 3.830 1.00 15.33 91 GLU A CA 1
ATOM 738 C C . GLU A 1 91 ? 8.074 3.657 5.049 1.00 13.89 91 GLU A C 1
ATOM 739 O O . GLU A 1 91 ? 7.917 4.140 6.176 1.00 12.87 91 GLU A O 1
ATOM 745 N N . HIS A 1 92 ? 8.319 2.378 4.843 1.00 12.54 92 HIS A N 1
ATOM 746 C CA . HIS A 1 92 ? 8.127 1.347 5.893 1.00 12.88 92 HIS A CA 1
ATOM 747 C C . HIS A 1 92 ? 8.963 1.688 7.115 1.00 12.29 92 HIS A C 1
ATOM 748 O O . HIS A 1 92 ? 8.394 1.673 8.243 1.00 11.44 92 HIS A O 1
ATOM 755 N N . ALA A 1 93 ? 10.252 1.934 7.023 1.00 12.09 93 ALA A N 1
ATOM 756 C CA . ALA A 1 93 ? 11.101 2.156 8.214 1.00 12.47 93 ALA A CA 1
ATOM 757 C C . ALA A 1 93 ? 10.629 3.381 8.982 1.00 12.15 93 ALA A C 1
ATOM 758 O O . ALA A 1 93 ? 10.626 3.361 10.221 1.00 12.75 93 ALA A O 1
ATOM 760 N N A GLU A 1 94 ? 10.252 4.448 8.297 0.50 12.02 94 GLU A N 1
ATOM 761 N N B GLU A 1 94 ? 10.224 4.439 8.308 0.50 12.12 94 GLU A N 1
ATOM 762 C CA A GLU A 1 94 ? 9.764 5.692 8.936 0.50 12.31 94 GLU A CA 1
ATOM 763 C CA B GLU A 1 94 ? 9.794 5.665 9.012 0.50 12.61 94 GLU A CA 1
ATOM 764 C C A GLU A 1 94 ? 8.451 5.386 9.669 0.50 10.95 94 GLU A C 1
ATOM 765 C C B GLU A 1 94 ? 8.442 5.390 9.677 0.50 11.36 94 GLU A C 1
ATOM 766 O O A GLU A 1 94 ? 8.275 5.861 10.811 0.50 11.43 94 GLU A O 1
ATOM 767 O O B GLU A 1 94 ? 8.222 5.873 10.804 0.50 11.67 94 GLU A O 1
ATOM 778 N N A ARG A 1 95 ? 7.565 4.661 9.020 0.50 9.63 95 ARG A N 1
ATOM 779 N N B ARG A 1 95 ? 7.576 4.658 9.012 0.50 10.30 95 ARG A N 1
ATOM 780 C CA A ARG A 1 95 ? 6.254 4.293 9.606 0.50 9.19 95 ARG A CA 1
ATOM 781 C CA B ARG A 1 95 ? 6.271 4.310 9.614 0.50 10.06 95 ARG A CA 1
ATOM 782 C C A ARG A 1 95 ? 6.479 3.438 10.853 0.50 9.43 95 ARG A C 1
ATOM 783 C C B ARG A 1 95 ? 6.511 3.468 10.865 0.50 9.96 95 ARG A C 1
ATOM 784 O O A ARG A 1 95 ? 5.794 3.646 11.865 0.50 8.72 95 ARG A O 1
ATOM 785 O O B ARG A 1 95 ? 5.878 3.730 11.898 0.50 9.37 95 ARG A O 1
ATOM 800 N N . MET A 1 96 ? 7.396 2.491 10.801 1.00 9.64 96 MET A N 1
ATOM 801 C CA . MET A 1 96 ? 7.667 1.647 11.972 1.00 9.93 96 MET A CA 1
ATOM 802 C C . MET A 1 96 ? 8.262 2.482 13.093 1.00 9.71 96 MET A C 1
ATOM 803 O O . MET A 1 96 ? 7.900 2.174 14.259 1.00 9.67 96 MET A O 1
ATOM 808 N N . LYS A 1 97 ? 9.071 3.495 12.839 1.00 9.19 97 LYS A N 1
ATOM 809 C CA . LYS A 1 97 ? 9.584 4.355 13.909 1.00 9.93 97 LYS A CA 1
ATOM 810 C C . LYS A 1 97 ? 8.423 5.103 14.559 1.00 8.78 97 LYS A C 1
ATOM 811 O O . LYS A 1 97 ? 8.357 5.208 15.789 1.00 8.98 97 LYS A O 1
ATOM 817 N N . VAL A 1 98 ? 7.505 5.662 13.780 1.00 8.75 98 VAL A N 1
ATOM 818 C CA . VAL A 1 98 ? 6.327 6.354 14.348 1.00 8.29 98 VAL A CA 1
ATOM 819 C C . VAL A 1 98 ? 5.503 5.366 15.158 1.00 7.91 98 VAL A C 1
ATOM 820 O O . VAL A 1 98 ? 5.124 5.705 16.299 1.00 8.12 98 VAL A O 1
ATOM 824 N N . LEU A 1 99 ? 5.245 4.182 14.643 1.00 8.01 99 LEU A N 1
ATOM 825 C CA . LEU A 1 99 ? 4.481 3.149 15.370 1.00 8.22 99 LEU A CA 1
ATOM 826 C C . LEU A 1 99 ? 5.179 2.816 16.688 1.00 8.46 99 LEU A C 1
ATOM 827 O O . LEU A 1 99 ? 4.518 2.699 17.735 1.00 8.71 99 LEU A O 1
ATOM 832 N N . ASN A 1 100 ? 6.492 2.653 16.660 1.00 7.99 100 ASN A N 1
ATOM 833 C CA . ASN A 1 100 ? 7.270 2.281 17.845 1.00 8.40 100 ASN A CA 1
ATOM 834 C C . ASN A 1 100 ? 7.075 3.344 18.921 1.00 8.50 100 ASN A C 1
ATOM 835 O O . ASN A 1 100 ? 6.984 3.024 20.118 1.00 8.38 100 ASN A O 1
ATOM 840 N N A LEU A 1 101 ? 7.023 4.605 18.530 0.50 8.04 101 LEU A N 1
ATOM 841 N N B LEU A 1 101 ? 7.078 4.626 18.544 0.50 8.53 101 LEU A N 1
ATOM 842 C CA A LEU A 1 101 ? 6.879 5.729 19.477 0.50 8.35 101 LEU A CA 1
ATOM 843 C CA B LEU A 1 101 ? 6.911 5.765 19.485 0.50 9.25 101 LEU A CA 1
ATOM 844 C C A LEU A 1 101 ? 5.435 5.848 19.976 0.50 8.20 101 LEU A C 1
ATOM 845 C C B LEU A 1 101 ? 5.452 5.846 19.974 0.50 8.70 101 LEU A C 1
ATOM 846 O O A LEU A 1 101 ? 5.220 6.173 21.164 0.50 8.09 101 LEU A O 1
ATOM 847 O O B LEU A 1 101 ? 5.238 6.156 21.164 0.50 8.52 101 LEU A O 1
ATOM 856 N N . LEU A 1 102 ? 4.467 5.584 19.125 1.00 8.14 102 LEU A N 1
ATOM 857 C CA . LEU A 1 102 ? 3.069 5.494 19.590 1.00 7.81 102 LEU A CA 1
ATOM 858 C C . LEU A 1 102 ? 2.951 4.436 20.683 1.00 7.80 102 LEU A C 1
ATOM 859 O O . LEU A 1 102 ? 2.232 4.636 21.659 1.00 7.62 102 LEU A O 1
ATOM 864 N N . LEU A 1 103 ? 3.642 3.326 20.493 1.00 7.83 103 LEU A N 1
ATOM 865 C CA . LEU A 1 103 ? 3.586 2.232 21.487 1.00 7.98 103 LEU A CA 1
ATOM 866 C C . LEU A 1 103 ? 4.370 2.594 22.751 1.00 7.93 103 LEU A C 1
ATOM 867 O O . LEU A 1 103 ? 3.912 2.239 23.816 1.00 8.12 103 LEU A O 1
ATOM 872 N N . PHE A 1 104 ? 5.468 3.331 22.676 1.00 7.90 104 PHE A N 1
ATOM 873 C CA . PHE A 1 104 ? 6.129 3.882 23.875 1.00 7.85 104 PHE A CA 1
ATOM 874 C C . PHE A 1 104 ? 5.117 4.733 24.640 1.00 7.63 104 PHE A C 1
ATOM 875 O O . PHE A 1 104 ? 5.037 4.680 25.877 1.00 7.62 104 PHE A O 1
ATOM 883 N N . GLU A 1 105 ? 4.345 5.556 23.930 1.00 7.56 105 GLU A N 1
ATOM 884 C CA . GLU A 1 105 ? 3.356 6.427 24.615 1.00 7.96 105 GLU A CA 1
ATOM 885 C C . GLU A 1 105 ? 2.365 5.523 25.328 1.00 8.38 105 GLU A C 1
ATOM 886 O O . GLU A 1 105 ? 2.039 5.741 26.513 1.00 8.65 105 GLU A O 1
ATOM 892 N N . CYS A 1 106 ? 1.841 4.512 24.652 1.00 8.35 106 CYS A N 1
ATOM 893 C CA . CYS A 1 106 ? 0.823 3.620 25.252 1.00 10.34 106 CYS A CA 1
ATOM 894 C C . CYS A 1 106 ? 1.389 2.874 26.441 1.00 11.25 106 CYS A C 1
ATOM 895 O O . CYS A 1 106 ? 0.824 2.868 27.552 1.00 15.48 106 CYS A O 1
ATOM 898 N N A SER A 1 107 ? 2.534 2.251 26.249 0.75 8.61 107 SER A N 1
ATOM 899 N N B SER A 1 107 ? 2.526 2.219 26.268 0.25 10.33 107 SER A N 1
ATOM 900 C CA A SER A 1 107 ? 3.092 1.209 27.130 0.75 9.15 107 SER A CA 1
ATOM 901 C CA B SER A 1 107 ? 3.011 1.186 27.215 0.25 10.36 107 SER A CA 1
ATOM 902 C C A SER A 1 107 ? 3.839 1.798 28.324 0.75 8.66 107 SER A C 1
ATOM 903 C C B SER A 1 107 ? 3.862 1.783 28.349 0.25 9.57 107 SER A C 1
ATOM 904 O O A SER A 1 107 ? 3.904 1.142 29.371 0.75 9.39 107 SER A O 1
ATOM 905 O O B SER A 1 107 ? 4.015 1.111 29.393 0.25 9.73 107 SER A O 1
ATOM 910 N N . PHE A 1 108 ? 4.446 2.972 28.173 1.00 8.86 108 PHE A N 1
ATOM 911 C CA . PHE A 1 108 ? 5.450 3.509 29.122 1.00 8.35 108 PHE A CA 1
ATOM 912 C C . PHE A 1 108 ? 4.953 4.847 29.658 1.00 8.69 108 PHE A C 1
ATOM 913 O O . PHE A 1 108 ? 4.655 4.967 30.879 1.00 9.02 108 PHE A O 1
ATOM 921 N N . LEU A 1 109 ? 4.859 5.878 28.813 1.00 7.73 109 LEU A N 1
ATOM 922 C CA . LEU A 1 109 ? 4.555 7.236 29.297 1.00 8.07 109 LEU A CA 1
ATOM 923 C C . LEU A 1 109 ? 3.135 7.292 29.850 1.00 7.89 109 LEU A C 1
ATOM 924 O O . LEU A 1 109 ? 2.943 7.737 30.994 1.00 8.29 109 LEU A O 1
ATOM 929 N N . PHE A 1 110 ? 2.153 6.885 29.058 1.00 7.90 110 PHE A N 1
ATOM 930 C CA . PHE A 1 110 ? 0.761 6.927 29.527 1.00 8.18 110 PHE A CA 1
ATOM 931 C C . PHE A 1 110 ? 0.586 5.985 30.696 1.00 7.80 110 PHE A C 1
ATOM 932 O O . PHE A 1 110 ? -0.094 6.363 31.671 1.00 8.62 110 PHE A O 1
ATOM 940 N N . ARG A 1 111 ? 1.144 4.788 30.650 1.00 7.77 111 ARG A N 1
ATOM 941 C CA . ARG A 1 111 ? 0.965 3.832 31.745 1.00 8.02 111 ARG A CA 1
ATOM 942 C C . ARG A 1 111 ? 1.366 4.519 33.044 1.00 7.66 111 ARG A C 1
ATOM 943 O O . ARG A 1 111 ? 0.632 4.435 34.041 1.00 8.25 111 ARG A O 1
ATOM 951 N N . ARG A 1 112 ? 2.527 5.151 33.066 1.00 8.08 112 ARG A N 1
ATOM 952 C CA . ARG A 1 112 ? 3.045 5.737 34.321 1.00 8.27 112 ARG A CA 1
ATOM 953 C C . ARG A 1 112 ? 2.250 6.992 34.685 1.00 8.63 112 ARG A C 1
ATOM 954 O O . ARG A 1 112 ? 1.977 7.216 35.872 1.00 9.37 112 ARG A O 1
ATOM 962 N N A ASP A 1 113 ? 1.863 7.828 33.723 0.50 8.62 113 ASP A N 1
ATOM 963 N N B ASP A 1 113 ? 1.791 7.798 33.755 0.50 7.61 113 ASP A N 1
ATOM 964 C CA A ASP A 1 113 ? 1.023 9.023 34.002 0.50 9.47 113 ASP A CA 1
ATOM 965 C CA B ASP A 1 113 ? 1.024 9.000 34.151 0.50 7.85 113 ASP A CA 1
ATOM 966 C C A ASP A 1 113 ? -0.266 8.538 34.668 0.50 9.02 113 ASP A C 1
ATOM 967 C C B ASP A 1 113 ? -0.367 8.583 34.657 0.50 7.96 113 ASP A C 1
ATOM 968 O O A ASP A 1 113 ? -0.603 9.059 35.742 0.50 9.18 113 ASP A O 1
ATOM 969 O O B ASP A 1 113 ? -0.956 9.210 35.556 0.50 6.78 113 ASP A O 1
ATOM 978 N N . SER A 1 114 ? -0.951 7.599 34.002 1.00 9.26 114 SER A N 1
ATOM 979 C CA . SER A 1 114 ? -2.253 7.038 34.420 1.00 9.78 114 SER A CA 1
ATOM 980 C C . SER A 1 114 ? -2.097 6.413 35.801 1.00 9.91 114 SER A C 1
ATOM 981 O O . SER A 1 114 ? -2.965 6.658 36.649 1.00 10.41 114 SER A O 1
ATOM 984 N N . ASP A 1 115 ? -1.056 5.655 36.057 1.00 10.13 115 ASP A N 1
ATOM 985 C CA . ASP A 1 115 ? -0.877 5.068 37.416 1.00 10.94 115 ASP A CA 1
ATOM 986 C C . ASP A 1 115 ? -0.854 6.195 38.463 1.00 10.62 115 ASP A C 1
ATOM 987 O O . ASP A 1 115 ? -1.462 6.054 39.517 1.00 11.08 115 ASP A O 1
ATOM 992 N N . PHE A 1 116 ? -0.106 7.264 38.226 1.00 9.62 116 PHE A N 1
ATOM 993 C CA . PHE A 1 116 ? 0.016 8.385 39.192 1.00 9.48 116 PHE A CA 1
ATOM 994 C C . PHE A 1 116 ? -1.319 9.104 39.331 1.00 9.82 116 PHE A C 1
ATOM 995 O O . PHE A 1 116 ? -1.797 9.332 40.464 1.00 9.95 116 PHE A O 1
ATOM 1003 N N . MET A 1 117 ? -1.953 9.475 38.222 1.00 9.48 117 MET A N 1
ATOM 1004 C CA . MET A 1 117 ? -3.193 10.272 38.254 1.00 10.37 117 MET A CA 1
ATOM 1005 C C . MET A 1 117 ? -4.339 9.446 38.839 1.00 10.25 117 MET A C 1
ATOM 1006 O O . MET A 1 117 ? -5.019 9.945 39.768 1.00 10.90 117 MET A O 1
ATOM 1011 N N A SER A 1 118 ? -4.438 8.177 38.478 0.50 10.01 118 SER A N 1
ATOM 1012 N N B SER A 1 118 ? -4.442 8.171 38.469 0.25 11.10 118 SER A N 1
ATOM 1013 N N C SER A 1 118 ? -4.441 8.178 38.477 0.25 11.14 118 SER A N 1
ATOM 1014 C CA A SER A 1 118 ? -5.489 7.269 38.992 0.50 10.38 118 SER A CA 1
ATOM 1015 C CA B SER A 1 118 ? -5.488 7.249 38.983 0.25 11.00 118 SER A CA 1
ATOM 1016 C CA C SER A 1 118 ? -5.531 7.321 38.998 0.25 11.09 118 SER A CA 1
ATOM 1017 C C A SER A 1 118 ? -5.321 7.089 40.504 0.50 10.54 118 SER A C 1
ATOM 1018 C C B SER A 1 118 ? -5.331 7.080 40.498 0.25 11.53 118 SER A C 1
ATOM 1019 C C C SER A 1 118 ? -5.337 7.070 40.503 0.25 11.58 118 SER A C 1
ATOM 1020 O O A SER A 1 118 ? -6.331 7.142 41.259 0.50 11.52 118 SER A O 1
ATOM 1021 O O B SER A 1 118 ? -6.353 7.136 41.227 0.25 13.35 118 SER A O 1
ATOM 1022 O O C SER A 1 118 ? -6.336 7.125 41.236 0.25 13.36 118 SER A O 1
ATOM 1029 N N . ALA A 1 119 ? -4.103 6.883 40.971 1.00 10.98 119 ALA A N 1
ATOM 1030 C CA . ALA A 1 119 ? -3.824 6.758 42.430 1.00 11.76 119 ALA A CA 1
ATOM 1031 C C . ALA A 1 119 ? -4.290 8.042 43.097 1.00 12.71 119 ALA A C 1
ATOM 1032 O O . ALA A 1 119 ? -4.874 7.989 44.219 1.00 13.33 119 ALA A O 1
ATOM 1034 N N . THR A 1 120 ? -4.007 9.208 42.534 1.00 11.43 120 THR A N 1
ATOM 1035 C CA . THR A 1 120 ? -4.348 10.485 43.160 1.00 11.96 120 THR A CA 1
ATOM 1036 C C . THR A 1 120 ? -5.851 10.622 43.252 1.00 12.27 120 THR A C 1
ATOM 1037 O O . THR A 1 120 ? -6.352 11.048 44.334 1.00 13.53 120 THR A O 1
ATOM 1041 N N . VAL A 1 121 ? -6.611 10.241 42.240 1.00 12.13 121 VAL A N 1
ATOM 1042 C CA . VAL A 1 121 ? -8.099 10.363 42.267 1.00 14.04 121 VAL A CA 1
ATOM 1043 C C . VAL A 1 121 ? -8.675 9.369 43.275 1.00 15.24 121 VAL A C 1
ATOM 1044 O O . VAL A 1 121 ? -9.594 9.763 44.041 1.00 16.45 121 VAL A O 1
ATOM 1048 N N . ARG A 1 122 ? -8.184 8.147 43.260 1.00 14.54 122 ARG A N 1
ATOM 1049 C CA . ARG A 1 122 ? -8.765 7.052 44.091 1.00 16.31 122 ARG A CA 1
ATOM 1050 C C . ARG A 1 122 ? -8.389 7.234 45.551 1.00 16.88 122 ARG A C 1
ATOM 1051 O O . ARG A 1 122 ? -9.254 7.003 46.420 1.00 17.93 122 ARG A O 1
ATOM 1059 N N . GLN A 1 123 ? -7.182 7.652 45.854 1.00 15.35 123 GLN A N 1
ATOM 1060 C CA . GLN A 1 123 ? -6.636 7.644 47.229 1.00 16.29 123 GLN A CA 1
ATOM 1061 C C . GLN A 1 123 ? -6.585 9.034 47.826 1.00 16.13 123 GLN A C 1
ATOM 1062 O O . GLN A 1 123 ? -6.462 9.123 49.079 1.00 16.13 123 GLN A O 1
ATOM 1068 N N . GLY A 1 124 ? -6.583 10.098 47.022 1.00 14.82 124 GLY A N 1
ATOM 1069 C CA . GLY A 1 124 ? -6.252 11.444 47.494 1.00 14.41 124 GLY A CA 1
ATOM 1070 C C . GLY A 1 124 ? -4.758 11.675 47.448 1.00 14.25 124 GLY A C 1
ATOM 1071 O O . GLY A 1 124 ? -3.995 10.747 47.721 1.00 15.34 124 GLY A O 1
ATOM 1072 N N . PHE A 1 125 ? -4.340 12.888 47.100 1.00 15.13 125 PHE A N 1
ATOM 1073 C CA . PHE A 1 125 ? -2.909 13.213 46.897 1.00 15.30 125 PHE A CA 1
ATOM 1074 C C . PHE A 1 125 ? -2.095 12.913 48.162 1.00 17.58 125 PHE A C 1
ATOM 1075 O O . PHE A 1 125 ? -0.976 12.411 48.062 1.00 16.75 125 PHE A O 1
ATOM 1083 N N . ALA A 1 126 ? -2.696 13.152 49.344 1.00 18.36 126 ALA A N 1
ATOM 1084 C CA . ALA A 1 126 ? -2.010 12.934 50.652 1.00 18.80 126 ALA A CA 1
ATOM 1085 C C . ALA A 1 126 ? -1.649 11.461 50.827 1.00 18.82 126 ALA A C 1
ATOM 1086 O O . ALA A 1 126 ? -0.717 11.162 51.625 1.00 21.10 126 ALA A O 1
ATOM 1088 N N . ASN A 1 127 ? -2.351 10.542 50.179 1.00 17.47 127 ASN A N 1
ATOM 1089 C CA . ASN A 1 127 ? -2.165 9.077 50.343 1.00 19.23 127 ASN A CA 1
ATOM 1090 C C . ASN A 1 127 ? -1.404 8.467 49.159 1.00 19.80 127 ASN A C 1
ATOM 1091 O O . ASN A 1 127 ? -1.434 7.240 49.003 1.00 23.84 127 ASN A O 1
ATOM 1096 N N . VAL A 1 128 ? -0.799 9.296 48.309 1.00 16.45 128 VAL A N 1
ATOM 1097 C CA . VAL A 1 128 ? 0.005 8.808 47.161 1.00 17.26 128 VAL A CA 1
ATOM 1098 C C . VAL A 1 128 ? 1.491 8.883 47.530 1.00 15.68 128 VAL A C 1
ATOM 1099 O O . VAL A 1 128 ? 1.921 9.872 48.110 1.00 16.72 128 VAL A O 1
ATOM 1103 N N . ASP A 1 129 ? 2.244 7.905 47.039 1.00 15.80 129 ASP A N 1
ATOM 1104 C CA . ASP A 1 129 ? 3.719 7.865 47.159 1.00 17.67 129 ASP A CA 1
ATOM 1105 C C . ASP A 1 129 ? 4.273 8.744 46.015 1.00 16.08 129 ASP A C 1
ATOM 1106 O O . ASP A 1 129 ? 4.564 8.221 44.905 1.00 15.85 129 ASP A O 1
ATOM 1111 N N . VAL A 1 130 ? 4.304 10.034 46.237 1.00 16.22 130 VAL A N 1
ATOM 1112 C CA . VAL A 1 130 ? 4.641 11.015 45.180 1.00 16.97 130 VAL A CA 1
ATOM 1113 C C . VAL A 1 130 ? 6.085 10.755 44.762 1.00 17.33 130 VAL A C 1
ATOM 1114 O O . VAL A 1 130 ? 6.372 10.842 43.565 1.00 15.24 130 VAL A O 1
ATOM 1118 N N . ALA A 1 131 ? 7.009 10.471 45.673 1.00 16.33 131 ALA A N 1
ATOM 1119 C CA . ALA A 1 131 ? 8.422 10.242 45.314 1.00 16.23 131 ALA A CA 1
ATOM 1120 C C . ALA A 1 131 ? 8.533 9.050 44.360 1.00 14.59 131 ALA A C 1
ATOM 1121 O O . ALA A 1 131 ? 9.363 9.085 43.431 1.00 14.42 131 ALA A O 1
ATOM 1123 N N . HIS A 1 132 ? 7.752 8.017 44.560 1.00 14.50 132 HIS A N 1
ATOM 1124 C CA . HIS A 1 132 ? 7.734 6.840 43.668 1.00 13.73 132 HIS A CA 1
ATOM 1125 C C . HIS A 1 132 ? 7.336 7.284 42.251 1.00 13.16 132 HIS A C 1
ATOM 1126 O O . HIS A 1 132 ? 8.017 6.968 41.277 1.00 13.08 132 HIS A O 1
ATOM 1133 N N . HIS A 1 133 ? 6.219 7.993 42.163 1.00 12.17 133 HIS A N 1
ATOM 1134 C CA . HIS A 1 133 ? 5.709 8.440 40.850 1.00 11.75 133 HIS A CA 1
ATOM 1135 C C . HIS A 1 133 ? 6.663 9.438 40.213 1.00 11.13 133 HIS A C 1
ATOM 1136 O O . HIS A 1 133 ? 6.811 9.420 38.981 1.00 10.76 133 HIS A O 1
ATOM 1143 N N A GLU A 1 134 ? 7.312 10.303 40.999 0.50 11.47 134 GLU A N 1
ATOM 1144 N N B GLU A 1 134 ? 7.313 10.277 41.006 0.50 12.20 134 GLU A N 1
ATOM 1145 C CA A GLU A 1 134 ? 8.322 11.248 40.456 0.50 11.76 134 GLU A CA 1
ATOM 1146 C CA B GLU A 1 134 ? 8.298 11.233 40.462 0.50 12.95 134 GLU A CA 1
ATOM 1147 C C A GLU A 1 134 ? 9.435 10.434 39.794 0.50 11.18 134 GLU A C 1
ATOM 1148 C C B GLU A 1 134 ? 9.430 10.441 39.805 0.50 11.84 134 GLU A C 1
ATOM 1149 O O A GLU A 1 134 ? 9.892 10.781 38.709 0.50 11.23 134 GLU A O 1
ATOM 1150 O O B GLU A 1 134 ? 9.880 10.812 38.727 0.50 11.95 134 GLU A O 1
ATOM 1161 N N . ARG A 1 135 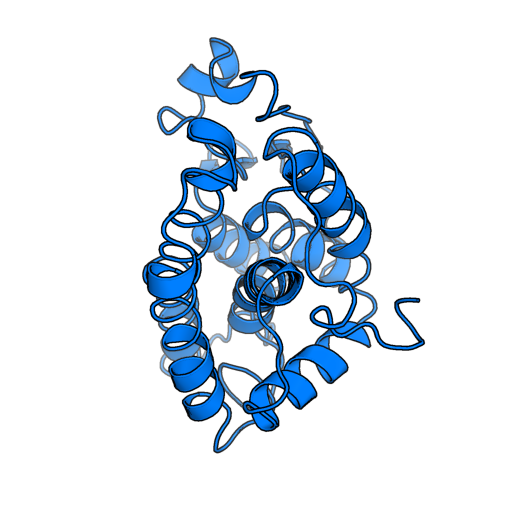? 9.891 9.363 40.433 1.00 11.34 135 ARG A N 1
ATOM 1162 C CA . ARG A 1 135 ? 10.972 8.570 39.830 1.00 11.72 135 ARG A CA 1
ATOM 1163 C C . ARG A 1 135 ? 10.490 7.954 38.519 1.00 10.87 135 ARG A C 1
ATOM 1164 O O . ARG A 1 135 ? 11.195 8.005 37.503 1.00 10.97 135 ARG A O 1
ATOM 1172 N N A LYS A 1 136 ? 9.308 7.364 38.538 0.50 10.40 136 LYS A N 1
ATOM 1173 N N B LYS A 1 136 ? 9.308 7.346 38.548 0.50 10.76 136 LYS A N 1
ATOM 1174 C CA A LYS A 1 136 ? 8.801 6.672 37.341 0.50 10.31 136 LYS A CA 1
ATOM 1175 C CA B LYS A 1 136 ? 8.733 6.670 37.366 0.50 10.91 136 LYS A CA 1
ATOM 1176 C C A LYS A 1 136 ? 8.596 7.664 36.199 0.50 9.67 136 LYS A C 1
ATOM 1177 C C B LYS A 1 136 ? 8.592 7.660 36.209 0.50 9.98 136 LYS A C 1
ATOM 1178 O O A LYS A 1 136 ? 8.893 7.302 35.044 0.50 9.44 136 LYS A O 1
ATOM 1179 O O B LYS A 1 136 ? 8.898 7.288 35.054 0.50 9.69 136 LYS A O 1
ATOM 1190 N N . LEU A 1 137 ? 8.091 8.855 36.477 1.00 9.22 137 LEU A N 1
ATOM 1191 C CA . LEU A 1 137 ? 7.811 9.816 35.395 1.00 9.76 137 LEU A CA 1
ATOM 1192 C C . LEU A 1 137 ? 9.070 10.544 34.946 1.00 9.45 137 LEU A C 1
ATOM 1193 O O . LEU A 1 137 ? 9.245 10.784 33.748 1.00 9.58 137 LEU A O 1
ATOM 1198 N N A THR A 1 138 ? 9.983 10.835 35.875 0.50 9.69 138 THR A N 1
ATOM 1199 N N B THR A 1 138 ? 10.011 10.823 35.839 0.50 10.42 138 THR A N 1
ATOM 1200 C CA A THR A 1 138 ? 11.314 11.368 35.503 0.50 9.58 138 THR A CA 1
ATOM 1201 C CA B THR A 1 138 ? 11.279 11.425 35.369 0.50 10.86 138 THR A CA 1
ATOM 1202 C C A THR A 1 138 ? 12.023 10.371 34.579 0.50 9.30 138 THR A C 1
ATOM 1203 C C B THR A 1 138 ? 12.052 10.367 34.561 0.50 9.97 138 THR A C 1
ATOM 1204 O O A THR A 1 138 ? 12.710 10.810 33.639 0.50 9.83 138 THR A O 1
ATOM 1205 O O B THR A 1 138 ? 12.760 10.750 33.615 0.50 10.34 138 THR A O 1
ATOM 1212 N N . GLU A 1 139 ? 11.891 9.071 34.840 1.00 9.42 139 GLU A N 1
ATOM 1213 C CA . GLU A 1 139 ? 12.493 8.058 33.971 1.00 10.21 139 GLU A CA 1
ATOM 1214 C C . GLU A 1 139 ? 11.919 8.192 32.560 1.00 9.54 139 GLU A C 1
ATOM 1215 O O . GLU A 1 139 ? 12.638 8.011 31.550 1.00 10.18 139 GLU A O 1
ATOM 1221 N N . ALA A 1 140 ? 10.610 8.501 32.425 1.00 8.81 140 ALA A N 1
ATOM 1222 C CA . ALA A 1 140 ? 10.041 8.733 31.091 1.00 8.87 140 ALA A CA 1
ATOM 1223 C C . ALA A 1 140 ? 10.648 9.994 30.452 1.00 8.21 140 ALA A C 1
ATOM 1224 O O . ALA A 1 140 ? 10.892 10.016 29.229 1.00 8.71 140 ALA A O 1
ATOM 1226 N N . TYR A 1 141 ? 10.849 11.056 31.232 1.00 8.72 141 TYR A N 1
ATOM 1227 C CA . TYR A 1 141 ? 11.497 12.297 30.723 1.00 8.66 141 TYR A CA 1
ATOM 1228 C C . TYR A 1 141 ? 12.894 11.967 30.185 1.00 8.74 141 TYR A C 1
ATOM 1229 O O . TYR A 1 141 ? 13.233 12.409 29.107 1.00 8.87 141 TYR A O 1
ATOM 1238 N N . ILE A 1 142 ? 13.653 11.154 30.899 1.00 9.20 142 ILE A N 1
ATOM 1239 C CA . ILE A 1 142 ? 15.032 10.762 30.481 1.00 9.88 142 ILE A CA 1
ATOM 1240 C C . ILE A 1 142 ? 14.956 10.094 29.124 1.00 9.28 142 ILE A C 1
ATOM 1241 O O . ILE A 1 142 ? 15.753 10.404 28.215 1.00 10.19 142 ILE A O 1
ATOM 1246 N N . ILE A 1 143 ? 13.996 9.203 28.939 1.00 9.26 143 ILE A N 1
ATOM 1247 C CA . ILE A 1 143 ? 13.848 8.466 27.667 1.00 9.76 143 ILE A CA 1
ATOM 1248 C C . ILE A 1 143 ? 13.498 9.428 26.540 1.00 8.72 143 ILE A C 1
ATOM 1249 O O . ILE A 1 143 ? 14.095 9.363 25.449 1.00 10.50 143 ILE A O 1
ATOM 1254 N N . MET A 1 144 ? 12.525 10.298 26.748 1.00 9.10 144 MET A N 1
ATOM 1255 C CA . MET A 1 144 ? 12.136 11.241 25.667 1.00 9.25 144 MET A CA 1
ATOM 1256 C C . MET A 1 144 ? 13.276 12.216 25.361 1.00 8.94 144 MET A C 1
ATOM 1257 O O . MET A 1 144 ? 13.447 12.561 24.172 1.00 9.54 144 MET A O 1
ATOM 1262 N N . GLU A 1 145 ? 14.047 12.645 26.372 1.00 9.48 145 GLU A N 1
ATOM 1263 C CA . GLU A 1 145 ? 15.222 13.507 26.098 1.00 10.09 145 GLU A CA 1
ATOM 1264 C C . GLU A 1 145 ? 16.188 12.766 25.172 1.00 10.77 145 GLU A C 1
ATOM 1265 O O . GLU A 1 145 ? 16.712 13.385 24.200 1.00 11.20 145 GLU A O 1
ATOM 1271 N N . ARG A 1 146 ? 16.372 11.467 25.381 1.00 10.26 146 ARG A N 1
ATOM 1272 C CA . ARG A 1 146 ? 17.227 10.652 24.478 1.00 11.41 146 ARG A CA 1
ATOM 1273 C C . ARG A 1 146 ? 16.591 10.550 23.098 1.00 10.81 146 ARG A C 1
ATOM 1274 O O . ARG A 1 146 ? 17.317 10.633 22.091 1.00 11.54 146 ARG A O 1
ATOM 1282 N N . TYR A 1 147 ? 15.280 10.328 22.982 1.00 10.03 147 TYR A N 1
ATOM 1283 C CA . TYR A 1 147 ? 14.638 10.263 21.653 1.00 10.49 147 TYR A CA 1
ATOM 1284 C C . TYR A 1 147 ? 14.872 11.545 20.850 1.00 10.84 147 TYR A C 1
ATOM 1285 O O . TYR A 1 147 ? 14.860 11.494 19.620 1.00 11.77 147 TYR A O 1
ATOM 1294 N N . LEU A 1 148 ? 15.031 12.688 21.516 1.00 10.32 148 LEU A N 1
ATOM 1295 C CA . LEU A 1 148 ? 15.222 13.985 20.832 1.00 10.39 148 LEU A CA 1
ATOM 1296 C C . LEU A 1 148 ? 16.700 14.348 20.630 1.00 11.86 148 LEU A C 1
ATOM 1297 O O . LEU A 1 148 ? 16.981 15.468 20.193 1.00 12.09 148 LEU A O 1
ATOM 1302 N N A GLU A 1 149 ? 17.630 13.435 20.900 0.50 12.10 149 GLU A N 1
ATOM 1303 N N B GLU A 1 149 ? 17.621 13.430 20.915 0.50 12.67 149 GLU A N 1
ATOM 1304 C CA A GLU A 1 149 ?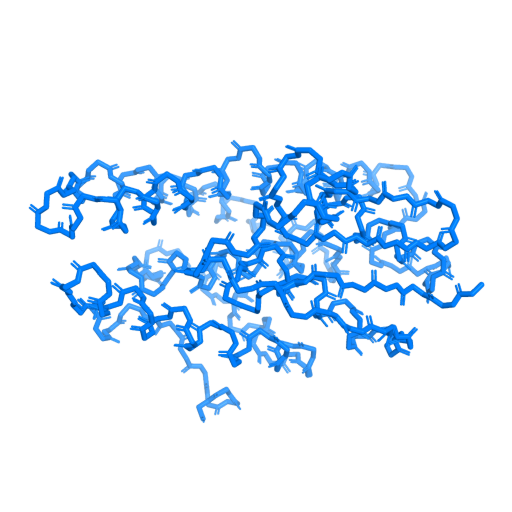 19.077 13.790 20.857 0.50 13.75 149 GLU A CA 1
ATOM 1305 C CA B GLU A 1 149 ? 19.071 13.752 20.840 0.50 14.82 149 GLU A CA 1
ATOM 1306 C C A GLU A 1 149 ? 19.468 14.240 19.448 0.50 15.84 149 GLU A C 1
ATOM 1307 C C B GLU A 1 149 ? 19.452 14.245 19.446 0.50 16.50 149 GLU A C 1
ATOM 1308 O O A GLU A 1 149 ? 20.314 15.144 19.364 0.50 18.05 149 GLU A O 1
ATOM 1309 O O B GLU A 1 149 ? 20.284 15.159 19.370 0.50 18.81 149 GLU A O 1
ATOM 1320 N N . ASN A 1 150 ? 18.908 13.629 18.403 1.00 15.87 150 ASN A N 1
ATOM 1321 C CA . ASN A 1 150 ? 19.328 13.883 16.997 1.00 18.72 150 ASN A CA 1
ATOM 1322 C C . ASN A 1 150 ? 18.182 14.399 16.142 1.00 19.75 150 ASN A C 1
ATOM 1323 O O . ASN A 1 150 ? 18.270 14.350 14.929 1.00 20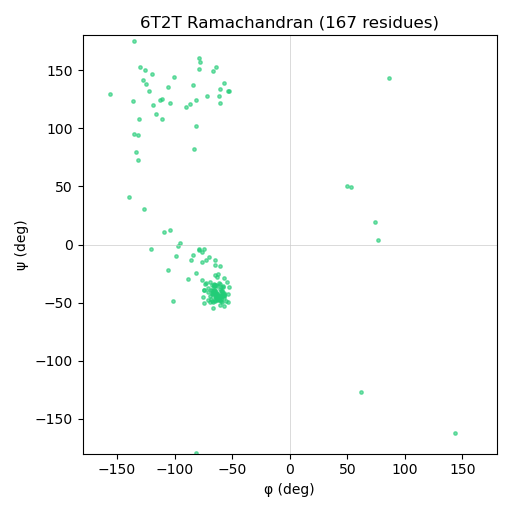.31 150 ASN A O 1
ATOM 1328 N N . SER A 1 151 ? 17.063 14.798 16.730 1.00 16.25 151 SER A N 1
ATOM 1329 C CA . SER A 1 151 ? 15.936 15.284 15.908 1.00 16.60 151 SER A CA 1
ATOM 1330 C C . SER A 1 151 ? 15.060 16.210 16.720 1.00 12.89 151 SER A C 1
ATOM 1331 O O . SER A 1 151 ? 14.998 16.068 17.949 1.00 14.74 151 SER A O 1
ATOM 1334 N N A ASP A 1 152 ? 14.395 17.123 16.057 0.50 11.55 152 ASP A N 1
ATOM 1335 N N B ASP A 1 152 ? 14.435 17.156 16.030 0.50 13.14 152 ASP A N 1
ATOM 1336 C CA A ASP A 1 152 ? 13.564 18.117 16.758 0.50 11.32 152 ASP A CA 1
ATOM 1337 C CA B ASP A 1 152 ? 13.556 18.193 16.620 0.50 13.79 152 ASP A CA 1
ATOM 1338 C C A ASP A 1 152 ? 12.098 17.675 16.875 0.50 11.00 152 ASP A C 1
ATOM 1339 C C B ASP A 1 152 ? 12.175 17.600 16.958 0.50 12.59 152 ASP A C 1
ATOM 1340 O O A ASP A 1 152 ? 11.312 18.418 17.512 0.50 9.75 152 ASP A O 1
ATOM 1341 O O B ASP A 1 152 ? 11.514 18.153 17.818 0.50 11.21 152 ASP A O 1
ATOM 1350 N N . PHE A 1 153 ? 11.759 16.503 16.327 1.00 11.31 153 PHE A N 1
ATOM 1351 C CA . PHE A 1 153 ? 10.466 15.837 16.647 1.00 10.87 153 PHE A CA 1
ATOM 1352 C C . PHE A 1 153 ? 10.781 14.431 17.087 1.00 10.03 153 PHE A C 1
ATOM 1353 O O . PHE A 1 153 ? 11.896 13.897 16.989 1.00 11.83 153 PHE A O 1
ATOM 1361 N N . MET A 1 154 ? 9.761 13.778 17.662 1.00 9.69 154 MET A N 1
ATOM 1362 C CA . MET A 1 154 ? 9.988 12.500 18.359 1.00 10.41 154 MET A CA 1
ATOM 1363 C C . MET A 1 154 ? 10.458 11.410 17.389 1.00 11.76 154 MET A C 1
ATOM 1364 O O . MET A 1 154 ? 11.222 10.529 17.831 1.00 13.90 154 MET A O 1
ATOM 1369 N N . ALA A 1 155 ? 9.982 11.404 16.141 1.00 12.77 155 ALA A N 1
ATOM 1370 C CA . ALA A 1 155 ? 10.318 10.336 15.160 1.00 14.97 155 ALA A CA 1
ATOM 1371 C C . ALA A 1 155 ? 11.231 10.840 14.051 1.00 16.53 155 ALA A C 1
ATOM 1372 O O . ALA A 1 155 ? 11.465 10.075 13.076 1.00 22.89 155 ALA A O 1
ATOM 1374 N N . GLY A 1 156 ? 11.796 12.021 14.148 1.00 16.27 156 GLY A N 1
ATOM 1375 C CA . GLY A 1 156 ? 12.595 12.561 13.026 1.00 18.84 156 GLY A CA 1
ATOM 1376 C C . GLY A 1 156 ? 12.428 14.061 12.873 1.00 18.87 156 GLY A C 1
ATOM 1377 O O . GLY A 1 156 ? 12.075 14.777 13.807 1.00 18.22 156 GLY A O 1
ATOM 1378 N N . PRO A 1 157 ? 12.794 14.609 11.695 1.00 17.50 157 PRO A N 1
ATOM 1379 C CA . PRO A 1 157 ? 12.796 16.040 11.486 1.00 18.16 157 PRO A CA 1
ATOM 1380 C C . PRO A 1 157 ? 11.426 16.628 11.211 1.00 17.20 157 PRO A C 1
ATOM 1381 O O . PRO A 1 157 ? 11.349 17.829 11.125 1.00 20.11 157 PRO A O 1
ATOM 1385 N N . GLN A 1 158 ? 10.373 15.786 11.114 1.00 15.41 158 GLN A N 1
ATOM 1386 C CA . GLN A 1 158 ? 9.017 16.306 10.817 1.00 16.24 158 GLN A CA 1
ATOM 1387 C C . GLN A 1 158 ? 8.002 15.850 11.875 1.00 13.05 158 GLN A C 1
ATOM 1388 O O . GLN A 1 158 ? 8.162 14.778 12.451 1.00 12.37 158 GLN A O 1
ATOM 1394 N N . LEU A 1 159 ? 6.993 16.658 12.087 1.00 11.78 159 LEU A N 1
ATOM 1395 C CA . LEU A 1 159 ? 5.815 16.322 12.914 1.00 10.97 159 LEU A CA 1
ATOM 1396 C C . LEU A 1 159 ? 5.209 15.007 12.422 1.00 10.18 159 LEU A C 1
ATOM 1397 O O . LEU A 1 159 ? 4.953 14.814 11.237 1.00 11.29 159 LEU A O 1
ATOM 1402 N N . THR A 1 160 ? 4.933 14.108 13.350 1.00 9.20 160 THR A N 1
ATOM 1403 C CA . THR A 1 160 ? 4.237 12.846 13.056 1.00 9.25 160 THR A CA 1
ATOM 1404 C C . THR A 1 160 ? 3.160 12.575 14.102 1.00 8.73 160 THR A C 1
ATOM 1405 O O . THR A 1 160 ? 3.036 13.282 15.117 1.00 8.64 160 THR A O 1
ATOM 1409 N N . LEU A 1 161 ? 2.399 11.514 13.880 1.00 8.80 161 LEU A N 1
ATOM 1410 C CA . LEU A 1 161 ? 1.415 11.086 14.877 1.00 8.33 161 LEU A CA 1
ATOM 1411 C C . LEU A 1 161 ? 2.089 10.886 16.231 1.00 8.07 161 LEU A C 1
ATOM 1412 O O . LEU A 1 161 ? 1.416 11.051 17.250 1.00 8.32 161 LEU A O 1
ATOM 1417 N N . ALA A 1 162 ? 3.349 10.466 16.278 1.00 7.90 162 ALA A N 1
ATOM 1418 C CA . ALA A 1 162 ? 4.003 10.220 17.570 1.00 7.97 162 ALA A CA 1
ATOM 1419 C C . ALA A 1 162 ? 4.003 11.484 18.415 1.00 8.21 162 ALA A C 1
ATOM 1420 O O . ALA A 1 162 ? 3.832 11.422 19.631 1.00 7.73 162 ALA A O 1
ATOM 1422 N N . ASP A 1 163 ? 4.247 12.648 17.798 1.00 7.89 163 ASP A N 1
ATOM 1423 C CA . ASP A 1 163 ? 4.297 13.914 18.572 1.00 8.12 163 ASP A CA 1
ATOM 1424 C C . ASP A 1 163 ? 2.917 14.209 19.145 1.00 7.79 163 ASP A C 1
ATOM 1425 O O . ASP A 1 163 ? 2.812 14.750 20.248 1.00 8.37 163 ASP A O 1
ATOM 1430 N N . LEU A 1 164 ? 1.882 13.977 18.342 1.00 8.34 164 LEU A N 1
ATOM 1431 C CA . LEU A 1 164 ? 0.503 14.291 18.801 1.00 8.09 164 LEU A CA 1
ATOM 1432 C C . LEU A 1 164 ? 0.122 13.396 19.992 1.00 8.05 164 LEU A C 1
ATOM 1433 O O . LEU A 1 164 ? -0.500 13.870 20.948 1.00 8.03 164 LEU A O 1
ATOM 1438 N N . SER A 1 165 ? 0.471 12.126 19.931 1.00 7.66 165 SER A N 1
ATOM 1439 C CA . SER A 1 165 ? 0.188 11.159 21.006 1.00 7.39 165 SER A CA 1
ATOM 1440 C C . SER A 1 165 ? 0.964 11.561 22.268 1.00 7.52 165 SER A C 1
ATOM 1441 O O . SER A 1 165 ? 0.420 11.613 23.381 1.00 8.00 165 SER A O 1
ATOM 1444 N N . ILE A 1 166 ? 2.259 11.854 22.123 1.00 7.38 166 ILE A N 1
ATOM 1445 C CA . ILE A 1 166 ? 3.139 12.093 23.288 1.00 7.47 166 ILE A CA 1
ATOM 1446 C C . ILE A 1 166 ? 2.867 13.453 23.903 1.00 7.29 166 ILE A C 1
ATOM 1447 O O . ILE A 1 166 ? 2.957 13.569 25.133 1.00 7.60 166 ILE A O 1
ATOM 1452 N N . VAL A 1 167 ? 2.610 14.498 23.125 1.00 7.80 167 VAL A N 1
ATOM 1453 C CA . VAL A 1 167 ? 2.580 15.862 23.706 1.00 7.66 167 VAL A CA 1
ATOM 1454 C C . VAL A 1 167 ? 1.458 16.007 24.713 1.00 7.51 167 VAL A C 1
ATOM 1455 O O . VAL A 1 167 ? 1.608 16.762 25.687 1.00 8.30 167 VAL A O 1
ATOM 1459 N N . THR A 1 168 ? 0.332 15.361 24.501 1.00 7.57 168 THR A N 1
ATOM 1460 C CA . THR A 1 168 ? -0.817 15.532 25.402 1.00 7.13 168 THR A CA 1
ATOM 1461 C C . THR A 1 168 ? -0.496 14.923 26.754 1.00 7.36 168 THR A C 1
ATOM 1462 O O . THR A 1 168 ? -0.654 15.602 27.805 1.00 7.81 168 THR A O 1
ATOM 1466 N N . THR A 1 169 ? 0.044 13.708 26.763 1.00 6.91 169 THR A N 1
ATOM 1467 C CA . THR A 1 169 ? 0.417 13.083 28.029 1.00 7.45 169 THR A CA 1
ATOM 1468 C C . THR A 1 169 ? 1.591 13.849 28.640 1.00 7.27 169 THR A C 1
ATOM 1469 O O . THR A 1 169 ? 1.609 14.068 29.867 1.00 7.67 169 THR A O 1
ATOM 1473 N N . LEU A 1 170 ? 2.555 14.295 27.844 1.00 7.51 170 LEU A N 1
ATOM 1474 C CA . LEU A 1 170 ? 3.698 15.045 28.385 1.00 7.83 170 LEU A CA 1
ATOM 1475 C C . LEU A 1 170 ? 3.151 16.311 29.072 1.00 7.63 170 LEU A C 1
ATOM 1476 O O . LEU A 1 170 ? 3.575 16.656 30.201 1.00 7.91 170 LEU A O 1
ATOM 1481 N N . SER A 1 171 ? 2.249 17.053 28.434 1.00 7.72 171 SER A N 1
ATOM 1482 C CA . SER A 1 171 ? 1.700 18.294 29.025 1.00 7.93 171 SER A CA 1
ATOM 1483 C C . SER A 1 171 ? 1.062 17.960 30.361 1.00 7.86 171 SER A C 1
ATOM 1484 O O . SER A 1 171 ? 1.026 18.816 31.270 1.00 8.81 171 SER A O 1
ATOM 1487 N N . THR A 1 172 ? 0.435 16.794 30.448 1.00 8.08 172 THR A N 1
ATOM 1488 C CA . THR A 1 172 ? -0.281 16.338 31.648 1.00 7.96 172 THR A CA 1
ATOM 1489 C C . THR A 1 172 ? 0.697 15.990 32.764 1.00 8.11 172 THR A C 1
ATOM 1490 O O . THR A 1 172 ? 0.507 16.419 33.930 1.00 9.14 172 THR A O 1
ATOM 1494 N N . VAL A 1 173 ? 1.728 15.234 32.472 1.00 8.79 173 VAL A N 1
ATOM 1495 C CA . VAL A 1 173 ? 2.785 14.915 33.459 1.00 8.80 173 VAL A CA 1
ATOM 1496 C C . VAL A 1 173 ? 3.388 16.229 33.968 1.00 8.85 173 VAL A C 1
ATOM 1497 O O . VAL A 1 173 ? 3.676 16.348 35.169 1.00 8.63 173 VAL A O 1
ATOM 1501 N N . ASN A 1 174 ? 3.622 17.167 33.066 1.00 8.52 174 ASN A N 1
ATOM 1502 C CA . ASN A 1 174 ? 4.305 18.438 33.389 1.00 8.30 174 ASN A CA 1
ATOM 1503 C C . ASN A 1 174 ? 3.386 19.395 34.154 1.00 9.09 174 ASN A C 1
ATOM 1504 O O . ASN A 1 174 ? 3.941 20.381 34.718 1.00 9.63 174 ASN A O 1
ATOM 1509 N N . LEU A 1 175 ? 2.119 19.096 34.385 1.00 8.88 175 LEU A N 1
ATOM 1510 C CA . LEU A 1 175 ? 1.389 19.854 35.439 1.00 9.47 175 LEU A CA 1
ATOM 1511 C C . LEU A 1 175 ? 2.071 19.635 36.778 1.00 9.79 175 LEU A C 1
ATOM 1512 O O . LEU A 1 175 ? 2.068 20.561 37.603 1.00 10.78 175 LEU A O 1
ATOM 1517 N N . MET A 1 176 ? 2.623 18.446 36.999 1.00 9.19 176 MET A N 1
ATOM 1518 C CA . MET A 1 176 ? 3.191 18.025 38.282 1.00 9.88 176 MET A CA 1
ATOM 1519 C C . MET A 1 176 ? 4.716 18.127 38.274 1.00 10.67 176 MET A C 1
ATOM 1520 O O . MET A 1 176 ? 5.274 18.607 39.286 1.00 11.75 176 MET A O 1
ATOM 1525 N N . PHE A 1 177 ? 5.383 17.606 37.266 1.00 10.18 177 PHE A N 1
ATOM 1526 C CA . PHE A 1 177 ? 6.856 17.414 37.307 1.00 10.13 177 PHE A CA 1
ATOM 1527 C C . PHE A 1 177 ? 7.517 18.344 36.309 1.00 10.86 177 PHE A C 1
ATOM 1528 O O . PHE A 1 177 ? 7.193 18.356 35.098 1.00 9.91 177 PHE A O 1
ATOM 1536 N N . PRO A 1 178 ? 8.474 19.185 36.765 1.00 11.54 178 PRO A N 1
ATOM 1537 C CA . PRO A 1 178 ? 9.072 20.200 35.915 1.00 11.74 178 PRO A CA 1
ATOM 1538 C C . PRO A 1 178 ? 10.009 19.629 34.848 1.00 10.57 178 PRO A C 1
ATOM 1539 O O . PRO A 1 178 ? 10.515 18.530 34.964 1.00 12.37 178 PRO A O 1
ATOM 1543 N N A LEU A 1 179 ? 10.158 20.473 33.826 0.50 10.69 179 LEU A N 1
ATOM 1544 N N B LEU A 1 179 ? 10.324 20.429 33.835 0.50 11.10 179 LEU A N 1
ATOM 1545 C CA A LEU A 1 179 ? 11.059 20.272 32.671 0.50 10.50 179 LEU A CA 1
ATOM 1546 C CA B LEU A 1 179 ? 11.215 19.983 32.730 0.50 11.25 179 LEU A CA 1
ATOM 1547 C C A LEU A 1 179 ? 12.232 21.252 32.766 0.50 11.32 179 LEU A C 1
ATOM 1548 C C B LEU A 1 179 ? 12.585 20.648 32.815 0.50 11.66 179 LEU A C 1
ATOM 1549 O O A LEU A 1 179 ? 12.516 21.971 31.793 0.50 11.67 179 LEU A O 1
ATOM 1550 O O B LEU A 1 179 ? 13.293 20.613 31.795 0.50 11.67 179 LEU A O 1
ATOM 1559 N N A SER A 1 180 ? 12.943 21.225 33.881 0.50 11.40 180 SER A N 1
ATOM 1560 N N B SER A 1 180 ? 12.895 21.216 33.980 0.50 12.32 180 SER A N 1
ATOM 1561 C CA A SER A 1 180 ? 14.133 22.103 34.071 0.50 12.10 180 SER A CA 1
ATOM 1562 C CA B SER A 1 180 ? 14.115 22.023 34.271 0.50 13.85 180 SER A CA 1
ATOM 1563 C C A SER A 1 180 ? 15.416 21.334 33.744 0.50 12.68 180 SER A C 1
ATOM 1564 C C B SER A 1 180 ? 15.369 21.341 33.752 0.50 13.37 180 SER A C 1
ATOM 1565 O O A SER A 1 180 ? 16.425 21.973 33.402 0.50 13.41 180 SER A O 1
ATOM 1566 O O B SER A 1 180 ? 16.309 22.084 33.410 0.50 14.83 180 SER A O 1
ATOM 1571 N N . GLN A 1 181 ? 15.443 20.016 33.797 1.00 12.57 181 GLN A N 1
ATOM 1572 C CA . GLN A 1 181 ? 16.654 19.202 33.597 1.00 13.18 181 GLN A CA 1
ATOM 1573 C C . GLN A 1 181 ? 16.610 18.435 32.270 1.00 11.63 181 GLN A C 1
ATOM 1574 O O . GLN A 1 181 ? 17.418 17.569 32.046 1.00 13.40 181 GLN A O 1
ATOM 1580 N N . PHE A 1 182 ? 15.637 18.740 31.393 1.00 10.19 182 PHE A N 1
ATOM 1581 C CA . PHE A 1 182 ? 15.374 18.023 30.129 1.00 9.53 182 PHE A CA 1
ATOM 1582 C C . PHE A 1 182 ? 15.227 19.056 29.038 1.00 9.38 182 PHE A C 1
ATOM 1583 O O . PHE A 1 182 ? 14.129 19.352 28.554 1.00 9.47 182 PHE A O 1
ATOM 1591 N N . PRO A 1 183 ? 16.364 19.678 28.634 1.00 9.78 183 PRO A N 1
ATOM 1592 C CA . PRO A 1 183 ? 16.283 20.820 27.726 1.00 9.27 183 PRO A CA 1
ATOM 1593 C C . PRO A 1 183 ? 15.761 20.525 26.324 1.00 8.81 183 PRO A C 1
ATOM 1594 O O . PRO A 1 183 ? 15.038 21.340 25.779 1.00 9.23 183 PRO A O 1
ATOM 1598 N N . ARG A 1 184 ? 16.154 19.388 25.734 1.00 8.83 184 ARG A N 1
ATOM 1599 C CA . ARG A 1 184 ? 15.602 19.048 24.403 1.00 9.38 184 ARG A CA 1
ATOM 1600 C C . ARG A 1 184 ? 14.089 18.812 24.518 1.00 8.56 184 ARG A C 1
ATOM 1601 O O . ARG A 1 184 ? 13.336 19.252 23.621 1.00 8.91 184 ARG A O 1
ATOM 1609 N N . LEU A 1 185 ? 13.664 18.172 25.595 1.00 8.56 185 LEU A N 1
ATOM 1610 C CA . LEU A 1 185 ? 12.218 17.883 25.787 1.00 8.67 185 LEU A CA 1
ATOM 1611 C C . LEU A 1 185 ? 11.462 19.185 26.013 1.00 8.30 185 LEU A C 1
ATOM 1612 O O . LEU A 1 185 ? 10.384 19.381 25.461 1.00 8.89 185 LEU A O 1
ATOM 1617 N N . ARG A 1 186 ? 12.026 20.095 26.797 1.00 8.71 186 ARG A N 1
ATOM 1618 C CA . ARG A 1 186 ? 11.370 21.388 27.028 1.00 9.38 186 ARG A CA 1
ATOM 1619 C C . ARG A 1 186 ? 11.271 22.160 25.715 1.00 9.16 186 ARG A C 1
ATOM 1620 O O . ARG A 1 186 ? 10.263 22.810 25.444 1.00 9.39 186 ARG A O 1
ATOM 1628 N N . ARG A 1 187 ? 12.329 22.142 24.917 1.00 9.03 187 ARG A N 1
ATOM 1629 C CA . ARG A 1 187 ? 12.370 22.887 23.631 1.00 9.03 187 ARG A CA 1
ATOM 1630 C C . ARG A 1 187 ? 11.356 22.296 22.660 1.00 8.80 187 ARG A C 1
ATOM 1631 O O . ARG A 1 187 ? 10.644 23.037 21.969 1.00 9.38 187 ARG A O 1
ATOM 1639 N N . TRP A 1 188 ? 11.264 20.969 22.620 1.00 8.67 188 TRP A N 1
ATOM 1640 C CA . TRP A 1 188 ? 10.247 20.276 21.785 1.00 8.46 188 TRP A CA 1
ATOM 1641 C C . TRP A 1 188 ? 8.844 20.685 22.266 1.00 8.21 188 TRP A C 1
ATOM 1642 O O . TRP A 1 188 ? 7.974 21.009 21.429 1.00 8.82 188 TRP A O 1
ATOM 1653 N N . PHE A 1 189 ? 8.594 20.673 23.565 1.00 8.38 189 PHE A N 1
ATOM 1654 C CA . PHE A 1 189 ? 7.241 21.003 24.069 1.00 9.30 189 PHE A CA 1
ATOM 1655 C C . PHE A 1 189 ? 6.902 22.453 23.685 1.00 9.66 189 PHE A C 1
ATOM 1656 O O . PHE A 1 189 ? 5.804 22.753 23.250 1.00 9.96 189 PHE A O 1
ATOM 1664 N N . THR A 1 190 ? 7.870 23.350 23.876 1.00 9.85 190 THR A N 1
ATOM 1665 C CA . THR A 1 190 ? 7.711 24.774 23.504 1.00 10.47 190 THR A CA 1
ATOM 1666 C C . THR A 1 190 ? 7.369 24.870 22.022 1.00 10.30 190 THR A C 1
ATOM 1667 O O . THR A 1 190 ? 6.442 25.636 21.675 1.00 11.38 190 THR A O 1
ATOM 1671 N N . ALA A 1 191 ? 8.035 24.135 21.165 1.00 9.80 191 ALA A N 1
ATOM 1672 C CA . ALA A 1 191 ? 7.758 24.147 19.725 1.00 10.25 191 ALA A CA 1
ATOM 1673 C C . ALA A 1 191 ? 6.354 23.595 19.455 1.00 10.44 191 ALA A C 1
ATOM 1674 O O . ALA A 1 191 ? 5.592 24.190 18.650 1.00 10.99 191 ALA A O 1
ATOM 1676 N N . MET A 1 192 ? 5.972 22.485 20.096 1.00 9.57 192 MET A N 1
ATOM 1677 C CA . MET A 1 192 ? 4.610 21.933 19.894 1.00 9.57 192 MET A CA 1
ATOM 1678 C C . MET A 1 192 ? 3.555 22.962 20.306 1.00 10.28 192 MET A C 1
ATOM 1679 O O . MET A 1 192 ? 2.512 23.046 19.650 1.00 10.78 192 MET A O 1
ATOM 1684 N N . GLN A 1 193 ? 3.805 23.731 21.342 1.00 10.18 193 GLN A N 1
ATOM 1685 C CA . GLN A 1 193 ? 2.837 24.759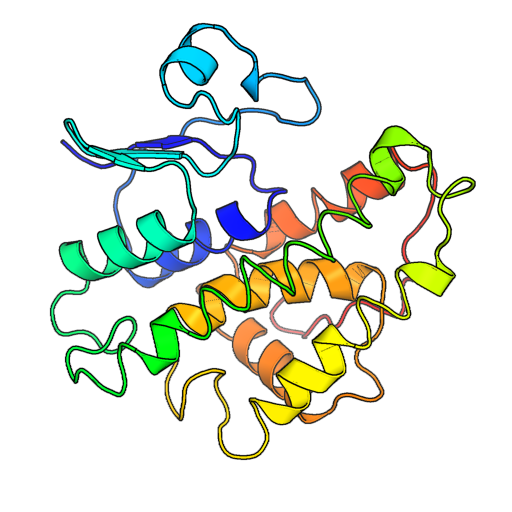 21.806 1.00 10.44 193 GLN A CA 1
ATOM 1686 C C . GLN A 1 193 ? 2.633 25.867 20.771 1.00 10.72 193 GLN A C 1
ATOM 1687 O O . GLN A 1 193 ? 1.617 26.572 20.896 1.00 13.09 193 GLN A O 1
ATOM 1693 N N . GLN A 1 194 ? 3.524 26.023 19.800 1.00 11.53 194 GLN A N 1
ATOM 1694 C CA . GLN A 1 194 ? 3.355 27.097 18.804 1.00 12.80 194 GLN A CA 1
ATOM 1695 C C . GLN A 1 194 ? 2.452 26.616 17.674 1.00 13.82 194 GLN A C 1
ATOM 1696 O O . GLN A 1 194 ? 2.016 27.436 16.835 1.00 15.28 194 GLN A O 1
ATOM 1702 N N . LEU A 1 195 ? 2.159 25.330 17.555 1.00 12.87 195 LEU A N 1
ATOM 1703 C CA . LEU A 1 195 ? 1.300 24.808 16.471 1.00 13.87 195 LEU A CA 1
ATOM 1704 C C . LEU A 1 195 ? -0.133 25.212 16.745 1.00 13.06 195 LEU A C 1
ATOM 1705 O O . LEU A 1 195 ? -0.612 25.120 17.887 1.00 12.84 195 LEU A O 1
ATOM 1710 N N A ASP A 1 196 ? -0.860 25.674 15.728 0.50 13.66 196 ASP A N 1
ATOM 1711 N N B ASP A 1 196 ? -0.813 25.663 15.683 0.50 14.85 196 ASP A N 1
ATOM 1712 C CA A ASP A 1 196 ? -2.279 26.035 15.954 0.50 13.52 196 ASP A CA 1
ATOM 1713 C CA B ASP A 1 196 ? -2.269 25.950 15.696 0.50 15.84 196 ASP A CA 1
ATOM 1714 C C A ASP A 1 196 ? -3.043 24.789 16.434 0.50 12.68 196 ASP A C 1
ATOM 1715 C C B ASP A 1 196 ? -3.005 24.806 16.390 0.50 14.00 196 ASP A C 1
ATOM 1716 O O A ASP A 1 196 ? -3.978 24.949 17.216 0.50 13.94 196 ASP A O 1
ATOM 1717 O O B ASP A 1 196 ? -3.861 25.068 17.241 0.50 15.55 196 ASP A O 1
ATOM 1726 N N . ALA A 1 197 ? -2.669 23.588 15.989 1.00 12.62 197 ALA A N 1
ATOM 1727 C CA . ALA A 1 197 ? -3.403 22.376 16.423 1.00 13.13 197 ALA A CA 1
ATOM 1728 C C . ALA A 1 197 ? -3.297 22.199 17.941 1.00 11.47 197 ALA A C 1
ATOM 1729 O O . ALA A 1 197 ? -4.154 21.557 18.539 1.00 11.89 197 ALA A O 1
ATOM 1731 N N . TYR A 1 198 ? -2.232 22.703 18.579 1.00 10.79 198 TYR A N 1
ATOM 1732 C CA . TYR A 1 198 ? -2.043 22.565 20.041 1.00 11.06 198 TYR A CA 1
ATOM 1733 C C . TYR A 1 198 ? -3.167 23.234 20.799 1.00 11.52 198 TYR A C 1
ATOM 1734 O O . TYR A 1 198 ? -3.419 22.899 21.968 1.00 11.56 198 TYR A O 1
ATOM 1743 N N A GLU A 1 199 ? -3.864 24.201 20.193 0.50 12.15 199 GLU A N 1
ATOM 1744 N N B GLU A 1 199 ? -3.857 24.195 20.177 0.50 12.15 199 GLU A N 1
ATOM 1745 C CA A GLU A 1 199 ? -5.013 24.839 20.881 0.50 13.25 199 GLU A CA 1
ATOM 1746 C CA B GLU A 1 199 ? -5.026 24.839 20.820 0.50 13.28 199 GLU A CA 1
ATOM 1747 C C A GLU A 1 199 ? -6.005 23.755 21.325 0.50 11.72 199 GLU A C 1
ATOM 1748 C C B GLU A 1 199 ? -5.995 23.758 21.315 0.50 11.70 199 GLU A C 1
ATOM 1749 O O A GLU A 1 199 ? -6.627 23.921 22.374 0.50 12.41 199 GLU A O 1
ATOM 1750 O O B GLU A 1 199 ? -6.584 23.936 22.379 0.50 12.37 199 GLU A O 1
ATOM 1761 N N . ALA A 1 200 ? -6.112 22.640 20.600 1.00 11.06 200 ALA A N 1
ATOM 1762 C CA . ALA A 1 200 ? -7.081 21.582 20.953 1.00 10.56 200 ALA A CA 1
ATOM 1763 C C . ALA A 1 200 ? -6.665 20.856 22.234 1.00 10.71 200 ALA A C 1
ATOM 1764 O O . ALA A 1 200 ? -7.475 20.140 22.812 1.00 11.74 200 ALA A O 1
ATOM 1766 N N . ASN A 1 201 ? -5.421 21.014 22.706 1.00 9.69 201 ASN A N 1
ATOM 1767 C CA . ASN A 1 201 ? -4.979 20.413 23.979 1.00 9.77 201 ASN A CA 1
ATOM 1768 C C . ASN A 1 201 ? -5.422 21.287 25.149 1.00 10.73 201 ASN A C 1
ATOM 1769 O O . ASN A 1 201 ? -5.441 20.789 26.281 1.00 10.51 201 ASN A O 1
ATOM 1774 N N . CYS A 1 202 ? -5.650 22.590 24.934 1.00 11.06 202 CYS A N 1
ATOM 1775 C CA . CYS A 1 202 ? -5.569 23.535 26.093 1.00 11.73 202 CYS A CA 1
ATOM 1776 C C . CYS A 1 202 ? -6.770 23.472 27.029 1.00 11.27 202 CYS A C 1
ATOM 1777 O O . CYS A 1 202 ? -6.598 23.445 28.257 1.00 12.36 202 CYS A O 1
ATOM 1780 N N . SER A 1 203 ? -7.990 23.441 26.506 1.00 12.14 203 SER A N 1
ATOM 1781 C CA . SER A 1 203 ? -9.196 23.444 27.354 1.00 13.27 203 SER A CA 1
ATOM 1782 C C . SER A 1 203 ? -9.189 22.196 28.233 1.00 11.43 203 SER A C 1
ATOM 1783 O O . SER A 1 203 ? -9.416 22.273 29.439 1.00 12.39 203 SER A O 1
ATOM 1786 N N . GLY A 1 204 ? -8.922 21.035 27.650 1.00 10.60 204 GLY A N 1
ATOM 1787 C CA . GLY A 1 204 ? -8.995 19.789 28.427 1.00 10.14 204 GLY A CA 1
ATOM 1788 C C . GLY A 1 204 ? -7.826 19.654 29.395 1.00 9.31 204 GLY A C 1
ATOM 1789 O O . GLY A 1 204 ? -8.020 19.083 30.469 1.00 9.90 204 GLY A O 1
ATOM 1790 N N . LEU A 1 205 ? -6.640 20.150 29.060 1.00 9.36 205 LEU A N 1
ATOM 1791 C CA . LEU A 1 205 ? -5.539 20.139 30.045 1.00 9.61 205 LEU A CA 1
ATOM 1792 C C . LEU A 1 205 ? -5.948 20.954 31.270 1.00 9.23 205 LEU A C 1
ATOM 1793 O O . LEU A 1 205 ? -5.708 20.525 32.411 1.00 9.76 205 LEU A O 1
ATOM 1798 N N . GLU A 1 206 ? -6.545 22.122 31.024 1.00 10.39 206 GLU A N 1
ATOM 1799 C CA . GLU A 1 206 ? -6.927 23.005 32.153 1.00 11.22 206 GLU A CA 1
ATOM 1800 C C . GLU A 1 206 ? -8.062 22.376 32.949 1.00 11.33 206 GLU A C 1
ATOM 1801 O O . GLU A 1 206 ? -8.044 22.429 34.210 1.00 12.39 206 GLU A O 1
ATOM 1807 N N A LYS A 1 207 ? -9.045 21.786 32.269 0.50 11.13 207 LYS A N 1
ATOM 1808 N N B LYS A 1 207 ? -9.040 21.789 32.264 0.50 11.32 207 LYS A N 1
ATOM 1809 C CA A LYS A 1 207 ? -10.137 21.090 32.976 0.50 11.20 207 LYS A CA 1
ATOM 1810 C CA B LYS A 1 207 ? -10.131 21.092 32.970 0.50 11.49 207 LYS A CA 1
ATOM 1811 C C A LYS A 1 207 ? -9.566 19.937 33.801 0.50 10.94 207 LYS A C 1
ATOM 1812 C C B LYS A 1 207 ? -9.561 19.945 33.799 0.50 11.15 207 LYS A C 1
ATOM 1813 O O A LYS A 1 207 ? -10.029 19.687 34.946 0.50 11.36 207 LYS A O 1
ATOM 1814 O O B LYS A 1 207 ? -10.017 19.719 34.942 0.50 11.79 207 LYS A O 1
ATOM 1825 N N . LEU A 1 208 ? -8.596 19.205 33.269 1.00 10.45 208 LEU A N 1
ATOM 1826 C CA . LEU A 1 208 ? -7.981 18.107 34.041 1.00 10.46 208 LEU A CA 1
ATOM 1827 C C . LEU A 1 208 ? -7.275 18.690 35.250 1.00 10.57 208 LEU A C 1
ATOM 1828 O O . LEU A 1 208 ? -7.390 18.122 36.347 1.00 10.71 208 LEU A O 1
ATOM 1833 N N . ARG A 1 209 ? -6.530 19.768 35.070 1.00 10.40 209 ARG A N 1
ATOM 1834 C CA . ARG A 1 209 ? -5.812 20.386 36.217 1.00 11.83 209 ARG A CA 1
ATOM 1835 C C . ARG A 1 209 ? -6.812 20.714 37.314 1.00 12.22 209 ARG A C 1
ATOM 1836 O O . ARG A 1 209 ? -6.560 20.326 38.491 1.00 11.86 209 ARG A O 1
ATOM 1844 N N . GLN A 1 210 ? -7.905 21.365 36.966 1.00 12.23 210 GLN A N 1
ATOM 1845 C CA . GLN A 1 210 ? -8.895 21.792 37.981 1.00 13.64 210 GLN A CA 1
ATOM 1846 C C . GLN A 1 210 ? -9.567 20.562 38.584 1.00 13.49 210 GLN A C 1
ATOM 1847 O O . GLN A 1 210 ? -9.738 20.507 39.844 1.00 13.56 210 GLN A O 1
ATOM 1853 N N . THR A 1 211 ? -9.940 19.569 37.783 1.00 13.00 211 THR A N 1
ATOM 1854 C CA . THR A 1 211 ? -10.618 18.377 38.315 1.00 12.58 211 THR A CA 1
ATOM 1855 C C . THR A 1 211 ? -9.667 17.661 39.266 1.00 12.85 211 THR A C 1
ATOM 1856 O O . THR A 1 211 ? -10.085 17.215 40.356 1.00 14.28 211 THR A O 1
ATOM 1860 N N . MET A 1 212 ? -8.418 17.448 38.877 1.00 12.23 212 MET A N 1
ATOM 1861 C CA . MET A 1 212 ? -7.483 16.711 39.750 1.00 12.46 212 MET A CA 1
ATOM 1862 C C . MET A 1 212 ? -7.286 17.458 41.070 1.00 12.58 212 MET A C 1
ATOM 1863 O O . MET A 1 212 ? -7.207 16.782 42.124 1.00 13.33 212 MET A O 1
ATOM 1868 N N . GLU A 1 213 ? -7.110 18.770 41.034 1.00 12.63 213 GLU A N 1
ATOM 1869 C CA . GLU A 1 213 ? -6.867 19.518 42.297 1.00 13.26 213 GLU A CA 1
ATOM 1870 C C . GLU A 1 213 ? -8.096 19.385 43.212 1.00 13.87 213 GLU A C 1
ATOM 1871 O O . GLU A 1 213 ? -7.915 19.209 44.435 1.00 15.11 213 GLU A O 1
ATOM 1877 N N . SER A 1 214 ? -9.297 19.351 42.654 1.00 13.95 214 SER A N 1
ATOM 1878 C CA . SER A 1 214 ? -10.537 19.221 43.451 1.00 15.30 214 SER A CA 1
ATOM 1879 C C . SER A 1 214 ? -10.652 17.815 44.021 1.00 15.61 214 SER A C 1
ATOM 1880 O O . SER A 1 214 ? -10.767 17.638 45.247 1.00 17.05 214 SER A O 1
ATOM 1883 N N A VAL A 1 215 ? -10.632 16.801 43.165 0.50 15.08 215 VAL A N 1
ATOM 1884 N N B VAL A 1 215 ? -10.626 16.790 43.164 0.50 15.42 215 VAL A N 1
ATOM 1885 C CA A VAL A 1 215 ? -10.905 15.405 43.596 0.50 15.21 215 VAL A CA 1
ATOM 1886 C CA B VAL A 1 215 ? -10.893 15.387 43.601 0.50 15.82 215 VAL A CA 1
ATOM 1887 C C A VAL A 1 215 ? -9.726 14.876 44.419 0.50 15.12 215 VAL A C 1
ATOM 1888 C C B VAL A 1 215 ? -9.718 14.890 44.444 0.50 15.47 215 VAL A C 1
ATOM 1889 O O A VAL A 1 215 ? -9.955 14.060 45.336 0.50 17.44 215 VAL A O 1
ATOM 1890 O O B VAL A 1 215 ? -9.938 14.131 45.411 0.50 17.70 215 VAL A O 1
ATOM 1897 N N . GLY A 1 216 ? -8.494 15.284 44.097 1.00 15.57 216 GLY A N 1
ATOM 1898 C CA . GLY A 1 216 ? -7.280 14.822 44.801 1.00 15.07 216 GLY A CA 1
ATOM 1899 C C . GLY A 1 216 ? -6.985 15.640 46.045 1.00 14.89 216 GLY A C 1
ATOM 1900 O O . GLY A 1 216 ? -6.113 15.251 46.833 1.00 15.94 216 GLY A O 1
ATOM 1901 N N A SER A 1 217 ? -7.633 16.796 46.205 0.50 15.02 217 SER A N 1
ATOM 1902 N N B SER A 1 217 ? -7.683 16.767 46.182 0.50 15.81 217 SER A N 1
ATOM 1903 C CA A SER A 1 217 ? -7.448 17.714 47.363 0.50 15.76 217 SER A CA 1
ATOM 1904 C CA B SER A 1 217 ? -7.502 17.742 47.282 0.50 17.08 217 SER A CA 1
ATOM 1905 C C A SER A 1 217 ? -6.000 18.202 47.447 0.50 15.71 217 SER A C 1
ATOM 1906 C C B SER A 1 217 ? -6.017 18.100 47.390 0.50 16.10 217 SER A C 1
ATOM 1907 O O A SER A 1 217 ? -5.357 18.103 48.501 0.50 16.05 217 SER A O 1
ATOM 1908 O O B SER A 1 217 ? -5.357 17.707 48.376 0.50 16.65 217 SER A O 1
ATOM 1913 N N . PHE A 1 218 ? -5.498 18.807 46.380 1.00 15.19 218 PHE A N 1
ATOM 1914 C CA . PHE A 1 218 ? -4.115 19.305 46.368 1.00 14.83 218 PHE A CA 1
ATOM 1915 C C . PHE A 1 218 ? -4.010 20.414 45.334 1.00 14.64 218 PHE A C 1
ATOM 1916 O O . PHE A 1 218 ? -4.961 20.669 44.595 1.00 14.74 218 PHE A O 1
ATOM 1924 N N A GLN A 1 219 ? -2.840 21.043 45.274 0.50 15.84 219 GLN A N 1
ATOM 1925 N N B GLN A 1 219 ? -2.844 21.051 45.281 0.50 15.50 219 GLN A N 1
ATOM 1926 C CA A GLN A 1 219 ? -2.479 21.985 44.190 0.50 16.67 219 GLN A CA 1
ATOM 1927 C CA B GLN A 1 219 ? -2.480 21.979 44.187 0.50 16.06 219 GLN A CA 1
ATOM 1928 C C A GLN A 1 219 ? -1.213 21.494 43.505 0.50 15.53 219 GLN A C 1
ATOM 1929 C C B GLN A 1 219 ? -1.215 21.477 43.506 0.50 15.18 219 GLN A C 1
ATOM 1930 O O A GLN A 1 219 ? -0.229 21.182 44.181 0.50 16.52 219 GLN A O 1
ATOM 1931 O O B GLN A 1 219 ? -0.238 21.133 44.184 0.50 16.06 219 GLN A O 1
ATOM 1942 N N . PHE A 1 220 ? -1.249 21.417 42.182 1.00 14.45 220 PHE A N 1
ATOM 1943 C CA . PHE A 1 220 ? -0.005 21.183 41.426 1.00 13.37 220 PHE A CA 1
ATOM 1944 C C . PHE A 1 220 ? 0.975 22.315 41.730 1.00 14.80 220 PHE A C 1
ATOM 1945 O O . PHE A 1 220 ? 0.548 23.458 41.930 1.00 16.14 220 PHE A O 1
ATOM 1953 N N . PRO A 1 221 ? 2.282 22.047 41.727 1.00 13.61 221 PRO A N 1
ATOM 1954 C CA . PRO A 1 221 ? 3.274 23.119 41.898 1.00 15.09 221 PRO A CA 1
ATOM 1955 C C . PRO A 1 221 ? 3.126 24.128 40.758 1.00 16.08 221 PRO A C 1
ATOM 1956 O O . PRO A 1 221 ? 3.258 23.753 39.593 1.00 15.35 221 PRO A O 1
ATOM 1960 N N . SER A 1 222 ? 2.875 25.406 41.046 1.00 19.59 222 SER A N 1
ATOM 1961 C CA . SER A 1 222 ? 2.550 26.418 40.008 1.00 21.85 222 SER A CA 1
ATOM 1962 C C . SER A 1 222 ? 3.733 26.597 39.052 1.00 17.61 222 SER A C 1
ATOM 1963 O O . SER A 1 222 ? 3.468 26.884 37.867 1.00 23.43 222 SER A O 1
ATOM 1966 N N . SER A 1 223 ? 4.948 26.352 39.511 1.00 17.63 223 SER A N 1
ATOM 1967 C CA . SER A 1 223 ? 6.186 26.539 38.710 1.00 19.59 223 SER A CA 1
ATOM 1968 C C . SER A 1 223 ? 6.394 25.413 37.697 1.00 17.89 223 SER A C 1
ATOM 1969 O O . SER A 1 223 ? 7.255 25.588 36.811 1.00 19.10 223 SER A O 1
ATOM 1972 N N . SER A 1 224 ? 5.707 24.275 37.795 1.00 14.75 224 SER A N 1
ATOM 1973 C CA . SER A 1 224 ? 6.101 23.108 36.963 1.00 13.48 224 SER A CA 1
ATOM 1974 C C . SER A 1 224 ? 5.693 23.304 35.506 1.00 12.06 224 SER A C 1
ATOM 1975 O O . SER A 1 224 ? 6.496 23.108 34.606 1.00 11.90 224 SER A O 1
ATOM 1978 N N . ALA A 1 225 ? 4.448 23.653 35.248 1.00 11.15 225 ALA A N 1
ATOM 1979 C CA . ALA A 1 225 ? 3.925 23.672 33.871 1.00 11.81 225 ALA A CA 1
ATOM 1980 C C . ALA A 1 225 ? 4.717 24.658 33.023 1.00 12.04 225 ALA A C 1
ATOM 1981 O O . ALA A 1 225 ? 4.865 25.841 33.450 1.00 14.78 225 ALA A O 1
ATOM 1983 N N . VAL A 1 226 ? 5.103 24.258 31.845 1.00 11.68 226 VAL A N 1
ATOM 1984 C CA . VAL A 1 226 ? 5.695 25.172 30.848 1.00 12.25 226 VAL A CA 1
ATOM 1985 C C . VAL A 1 226 ? 4.556 25.786 30.076 1.00 13.33 226 VAL A C 1
ATOM 1986 O O . VAL A 1 226 ? 3.775 25.047 29.484 1.00 12.79 226 VAL A O 1
ATOM 1990 N N . VAL A 1 227 ? 4.436 27.110 30.088 1.00 14.77 227 VAL A N 1
ATOM 1991 C CA . VAL A 1 227 ? 3.330 27.830 29.414 1.00 15.88 227 VAL A CA 1
ATOM 1992 C C . VAL A 1 227 ? 3.946 28.947 28.587 1.00 17.13 227 VAL A C 1
ATOM 1993 O O . VAL A 1 227 ? 4.398 29.946 29.158 1.00 19.17 227 VAL A O 1
ATOM 1997 N N . THR A 1 228 ? 3.943 28.793 27.289 1.00 15.17 228 THR A N 1
ATOM 1998 C CA . THR A 1 228 ? 4.486 29.811 26.366 1.00 15.72 228 THR A CA 1
ATOM 1999 C C . THR A 1 228 ? 3.469 30.944 26.178 1.00 17.55 228 THR A C 1
ATOM 2000 O O . THR A 1 228 ? 2.264 30.767 26.458 1.00 17.34 228 THR A O 1
ATOM 2004 N N . GLU A 1 229 ? 3.967 32.089 25.708 1.00 19.03 229 GLU A N 1
ATOM 2005 C CA . GLU A 1 229 ? 3.169 33.320 25.477 1.00 23.24 229 GLU A C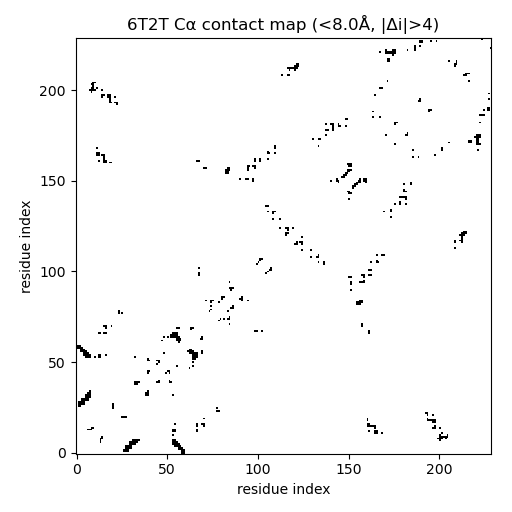A 1
ATOM 2006 C C . GLU A 1 229 ? 1.962 33.008 24.593 1.00 22.97 229 GLU A C 1
ATOM 2007 O O . GLU A 1 229 ? 0.848 33.454 24.924 1.00 24.77 229 GLU A O 1
ATOM 2013 N N . LYS A 1 230 ? 2.156 32.210 23.547 1.00 23.03 230 LYS A N 1
ATOM 2014 C CA . LYS A 1 230 ? 1.066 31.912 22.581 1.00 24.34 230 LYS A CA 1
ATOM 2015 C C . LYS A 1 230 ? -0.106 31.269 23.315 1.00 26.05 230 LYS A C 1
ATOM 2016 O O . LYS A 1 230 ? -1.261 31.573 22.994 1.00 27.51 230 LYS A O 1
ATOM 2022 N N . VAL A 1 231 ? 0.173 30.383 24.264 1.00 25.50 231 VAL A N 1
ATOM 2023 C CA A VAL A 1 231 ? -0.838 29.560 24.980 0.70 26.78 231 VAL A CA 1
ATOM 2024 C CA B VAL A 1 231 ? -0.887 29.581 24.949 0.30 27.15 231 VAL A CA 1
ATOM 2025 C C . VAL A 1 231 ? -1.330 30.294 26.238 1.00 30.34 231 VAL A C 1
ATOM 2026 O O . VAL A 1 231 ? -2.398 29.924 26.774 1.00 34.29 231 VAL A O 1
ATOM 2033 N N . GLU A 1 232 ? -0.595 31.305 26.692 1.00 31.63 232 GLU A N 1
ATOM 2034 C CA . GLU A 1 232 ? -1.040 32.104 27.863 1.00 38.25 232 GLU A CA 1
ATOM 2035 C C . GLU A 1 232 ? -2.108 33.085 27.355 1.00 38.35 232 GLU A C 1
ATOM 2036 O O . GLU A 1 232 ? -3.259 32.812 27.667 1.00 39.59 232 GLU A O 1
#

Solvent-accessible surface area: 11154 Å² total; per-residue (Å²): 141,88,2,32,0,45,37,0,34,28,13,10,14,0,0,0,0,33,0,0,20,104,70,39,133,15,93,21,59,97,96,104,11,19,48,73,160,31,74,24,107,87,156,84,9,63,84,51,0,102,113,76,37,13,4,0,0,26,38,33,153,81,59,27,33,61,4,20,40,0,0,35,25,0,2,82,134,83,36,142,52,23,53,12,21,13,133,90,126,66,93,56,72,105,1,56,94,8,1,93,17,2,47,72,53,0,64,160,38,4,33,74,2,17,49,8,0,49,166,75,18,44,102,106,16,88,40,58,67,21,70,127,74,0,31,73,0,2,98,52,0,31,183,75,3,93,146,23,64,44,3,13,7,115,100,31,8,0,0,0,0,2,0,0,0,0,0,2,1,2,1,8,18,12,68,1,76,137,23,91,94,0,106,133,5,4,49,47,0,3,75,55,104,5,4,108,24,0,26,60,1,28,71,90,12,72,95,22,2,36,85,73,1,99,23,155,14,57,117,107,4,36,17,83,24,167,114,43,172

Nearest PDB structures (foldseek):
  6t2t-assembly1_A-2  TM=1.004E+00  e=1.591E-37  Drosophila melanogaster
  7day-assembly1_A  TM=1.002E+00  e=5.372E-35  Drosophila melanogaster
  6keq-assembly1_BA  TM=1.002E+00  e=1.993E-33  Drosophila melanogaster
  3vwx-assembly2_B  TM=9.176E-01  e=8.106E-17  Musca domestica
  4yh2-assembly1_C  TM=8.873E-01  e=5.223E-15  Drosophila melanogaster

Foldseek 3Di:
DFKEWEDALLDLLQLLLLLLCVVLVGDYHYDYQPVVVVSLVVPVNCVLPVVSDPTWMDGPPDIDRGSLVSLVVCCCVRVPCHDQQHPPVVLNVLLVVLLVCLVPQLVVLLCVQLVCLLVPAPVRDPVVVSLVSNVVVLVVQLVCQPPELANRHPDHYSSRSSNLLSVLLVQLAAACVPRVSVLSSNVVVCVDPSCLSSQPSSVVNQVVSCVSNVHHHDPPRGDADPSRD

InterPro domains:
  IPR004045 Glutathione S-transferase, N-terminal [PF02798] (8-79)
  IPR004045 Glutathione S-transferase, N-terminal [PS50404] (4-85)
  IPR004046 Glutathione S-transferase, C-terminal [PF00043] (130-194)
  IPR010987 Glutathione S-transferase, C-terminal-like [PS50405] (91-218)
  IPR036249 Thioredoxin-like superfamily [SSF52833] (3-90)
  IPR036282 Glutathione S-transferase, C-terminal domain superfamily [SSF47616] (84-216)
  IPR040079 Glutathione transferase family [SFLDS00019] (5-215)

Organism: Drosophila melanogaster (NCBI:txid7227)

Secondary structure (DSSP, 8-state):
---EEEE-TTSHHHHHHHHHHHHTT---EEEE--GGGTGGGSHHHHHH-TT--S-EEEETTEEE-SHHHHHHHHHHHHSTT-SSS-SSHHHHHHHHHHHHHIIIIIHHHHHHHHHHHHHH-GGGS-HHHHHHHHHHHHHHHHHHTTT-SBTTBSS--HHHHHHHHHHHHHTTTS--SS-HHHHHHHHHHHTSGGGHHHHHHHHHHHHHHHHHHT----TTTS---TTT-

Sequence (229 aa):
PKPILYYYDERSPPVRSSCLMLIKLLDIDVVELRFVNLFKKGEQFQKDFLALNPQHSVPTLVHGDLVLTDSHAILIHLAEKFDEGGSLWPQEHAEERRMKVLNLLLLFECSSFLFRRDDSDFMSSSATVRQGFANVDVAHHEERKKLTTEAYIIMERYLEENSDDFMAGPQLTLADLSIVTTLSTVNLMFPLLSSQFPRLRRWFTAMQQLDDAYEEANCSGLEKKLRQTMESVVGSSFQQFPSSSAVVTEKVVE